Protein AF-0000000087533716 (afdb_homodimer)

Structure (mmCIF, N/CA/C/O backbone):
data_AF-0000000087533716-model_v1
#
loop_
_entity.id
_entity.type
_entity.pdbx_description
1 polymer 'AsnC family transcriptional regulator'
#
loop_
_atom_site.group_PDB
_atom_site.id
_atom_site.type_symbol
_atom_site.label_atom_id
_atom_site.label_alt_id
_atom_site.label_comp_id
_atom_site.label_asym_id
_atom_site.label_entity_id
_atom_site.label_seq_id
_atom_site.pdbx_PDB_ins_code
_atom_site.Cartn_x
_atom_site.Cartn_y
_atom_site.Cartn_z
_atom_site.occupancy
_atom_site.B_iso_or_equiv
_atom_site.auth_seq_id
_atom_site.auth_comp_id
_atom_site.auth_asym_id
_atom_site.auth_atom_id
_atom_site.pdbx_PDB_model_num
ATOM 1 N N . MET A 1 1 ? 21.25 -12.414 8.469 1 44.78 1 MET A N 1
ATOM 2 C CA . MET A 1 1 ? 20.438 -12.68 7.285 1 44.78 1 MET A CA 1
ATOM 3 C C . MET A 1 1 ? 21.172 -12.266 6.016 1 44.78 1 MET A C 1
ATOM 5 O O . MET A 1 1 ? 21.766 -11.18 5.957 1 44.78 1 MET A O 1
ATOM 9 N N . SER A 1 2 ? 21.469 -13.18 5.164 1 60.47 2 SER A N 1
ATOM 10 C CA . SER A 1 2 ? 22.375 -12.914 4.051 1 60.47 2 SER A CA 1
ATOM 11 C C . SER A 1 2 ? 21.859 -11.789 3.168 1 60.47 2 SER A C 1
ATOM 13 O O . SER A 1 2 ? 20.641 -11.594 3.051 1 60.47 2 SER A O 1
ATOM 15 N N . GLN A 1 3 ? 22.594 -10.766 2.904 1 81.94 3 GLN A N 1
ATOM 16 C CA . GLN A 1 3 ? 22.375 -9.609 2.039 1 81.94 3 GLN A CA 1
ATOM 17 C C . GLN A 1 3 ? 21.891 -10.047 0.657 1 81.94 3 GLN A C 1
ATOM 19 O O . GLN A 1 3 ? 22.453 -10.977 0.066 1 81.94 3 GLN A O 1
ATOM 24 N N . LEU A 1 4 ? 20.703 -9.711 0.238 1 91.94 4 LEU A N 1
ATOM 25 C CA . LEU A 1 4 ? 20.188 -10 -1.096 1 91.94 4 LEU A CA 1
ATOM 26 C C . LEU A 1 4 ? 21.188 -9.594 -2.166 1 91.94 4 LEU A C 1
ATOM 28 O O . LEU A 1 4 ? 21.828 -8.539 -2.061 1 91.94 4 LEU A O 1
ATOM 32 N N . ASP A 1 5 ? 21.438 -10.484 -3.018 1 92.31 5 ASP A N 1
ATOM 33 C CA . ASP A 1 5 ? 22.359 -10.125 -4.098 1 92.31 5 ASP A CA 1
ATOM 34 C C . ASP A 1 5 ? 21.594 -9.742 -5.363 1 92.31 5 ASP A C 1
ATOM 36 O O . ASP A 1 5 ? 20.375 -9.578 -5.328 1 92.31 5 ASP A O 1
ATOM 40 N N . SER A 1 6 ? 22.328 -9.531 -6.418 1 91.56 6 SER A N 1
ATOM 41 C CA . SER A 1 6 ? 21.75 -9.023 -7.656 1 91.56 6 SER A CA 1
ATOM 42 C C . SER A 1 6 ? 20.75 -10.016 -8.242 1 91.56 6 SER A C 1
A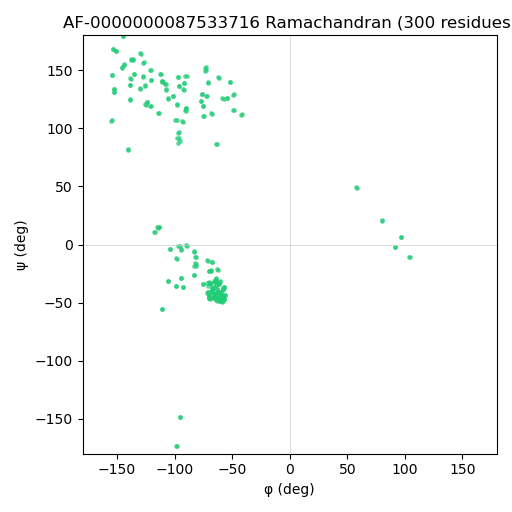TOM 44 O O . SER A 1 6 ? 19.75 -9.617 -8.844 1 91.56 6 SER A O 1
ATOM 46 N N . THR A 1 7 ? 21.062 -11.281 -8.055 1 93.25 7 THR A N 1
ATOM 47 C CA . THR A 1 7 ? 20.141 -12.297 -8.555 1 93.25 7 THR A CA 1
ATOM 48 C C . THR A 1 7 ? 18.812 -12.258 -7.801 1 93.25 7 THR A C 1
ATOM 50 O O . THR A 1 7 ? 17.75 -12.328 -8.406 1 93.25 7 THR A O 1
ATOM 53 N N . ASP A 1 8 ? 18.906 -12.164 -6.473 1 95.12 8 ASP A N 1
ATOM 54 C CA . ASP A 1 8 ? 17.703 -12.055 -5.652 1 95.12 8 ASP A CA 1
ATOM 55 C C . ASP A 1 8 ? 16.844 -10.867 -6.09 1 95.12 8 ASP A C 1
ATOM 57 O O . ASP A 1 8 ? 15.633 -11 -6.25 1 95.12 8 ASP A O 1
ATOM 61 N N . MET A 1 9 ? 17.531 -9.789 -6.328 1 93.25 9 MET A N 1
ATOM 62 C CA . MET A 1 9 ? 16.812 -8.578 -6.715 1 93.25 9 MET A CA 1
ATOM 63 C C . MET A 1 9 ? 16.172 -8.742 -8.086 1 93.25 9 MET A C 1
ATOM 65 O O . MET A 1 9 ? 15.055 -8.258 -8.312 1 93.25 9 MET A O 1
ATOM 69 N N . ALA A 1 10 ? 16.844 -9.352 -8.93 1 93.31 10 ALA A N 1
ATOM 70 C CA . ALA A 1 10 ? 16.281 -9.602 -10.258 1 93.31 10 ALA A CA 1
ATOM 71 C C . ALA A 1 10 ? 15.047 -10.484 -10.18 1 93.31 10 ALA A C 1
ATOM 73 O O . ALA A 1 10 ? 14.055 -10.227 -10.859 1 93.31 10 ALA A O 1
ATOM 74 N N . ILE A 1 11 ? 15.148 -11.492 -9.367 1 95.25 11 ILE A N 1
ATOM 75 C CA . ILE A 1 11 ? 14.008 -12.375 -9.164 1 95.25 11 ILE A CA 1
ATOM 76 C C . ILE A 1 11 ? 12.812 -11.562 -8.672 1 95.25 11 ILE A C 1
ATOM 78 O O . ILE A 1 11 ? 11.711 -11.68 -9.203 1 95.25 11 ILE A O 1
ATOM 82 N N . LEU A 1 12 ? 13.047 -10.719 -7.699 1 94.88 12 LEU A N 1
ATOM 83 C CA . LEU A 1 12 ? 11.992 -9.906 -7.117 1 94.88 12 LEU A CA 1
ATOM 84 C C . LEU A 1 12 ? 11.383 -8.969 -8.156 1 94.88 12 LEU A C 1
ATOM 86 O O . LEU A 1 12 ? 10.164 -8.781 -8.203 1 94.88 12 LEU A O 1
ATOM 90 N N . GLY A 1 13 ? 12.234 -8.414 -8.969 1 91.81 13 GLY A N 1
ATOM 91 C CA . GLY A 1 13 ? 11.75 -7.551 -10.031 1 91.81 13 GLY A CA 1
ATOM 92 C C . GLY A 1 13 ? 10.797 -8.25 -10.984 1 91.81 13 GLY A C 1
ATOM 93 O O . GLY A 1 13 ? 9.75 -7.703 -11.336 1 91.81 13 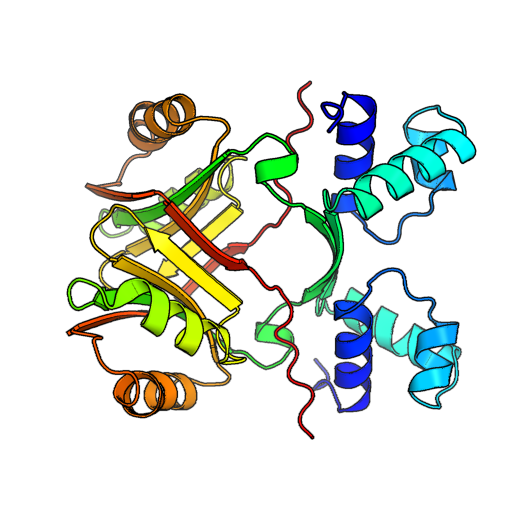GLY A O 1
ATOM 94 N N . TYR A 1 14 ? 11.07 -9.43 -11.312 1 91.38 14 TYR A N 1
ATOM 95 C CA . TYR A 1 14 ? 10.242 -10.203 -12.234 1 91.38 14 TYR A CA 1
ATOM 96 C C . TYR A 1 14 ? 8.93 -10.602 -11.578 1 91.38 14 TYR A C 1
ATOM 98 O O . TYR A 1 14 ? 7.867 -10.539 -12.211 1 91.38 14 TYR A O 1
ATOM 106 N N . LEU A 1 15 ? 9.031 -10.992 -10.359 1 92.75 15 LEU A N 1
ATOM 107 C CA . LEU A 1 15 ? 7.836 -11.438 -9.648 1 92.75 15 LEU A CA 1
ATOM 108 C C . LEU A 1 15 ? 6.91 -10.258 -9.359 1 92.75 15 LEU A C 1
ATOM 110 O O . LEU A 1 15 ? 5.688 -10.422 -9.328 1 92.75 15 LEU A O 1
ATOM 114 N N . GLN A 1 16 ? 7.5 -9.109 -9.141 1 91.06 16 GLN A N 1
ATOM 115 C CA . GLN A 1 16 ? 6.707 -7.914 -8.891 1 91.06 16 GLN A CA 1
ATOM 116 C C . GLN A 1 16 ? 5.84 -7.562 -10.094 1 91.06 16 GLN A C 1
ATOM 118 O O . GLN A 1 16 ? 4.734 -7.039 -9.945 1 91.06 16 GLN A O 1
ATOM 123 N N . GLU A 1 17 ? 6.34 -7.859 -11.234 1 87.88 17 GLU A N 1
ATOM 124 C CA . GLU A 1 17 ? 5.602 -7.613 -12.469 1 87.88 17 GLU A CA 1
ATOM 125 C C . GLU A 1 17 ? 4.43 -8.578 -12.617 1 87.88 17 GLU A C 1
ATOM 127 O O . GLU A 1 17 ? 3.354 -8.195 -13.07 1 87.88 17 GLU A O 1
ATOM 132 N N . ASN A 1 18 ? 4.711 -9.766 -12.266 1 89.62 18 ASN A N 1
ATOM 133 C CA . ASN A 1 18 ? 3.713 -10.828 -12.32 1 89.62 18 ASN A CA 1
ATOM 134 C C . ASN A 1 18 ? 4.031 -11.945 -11.32 1 89.62 18 ASN A C 1
ATOM 136 O O . ASN A 1 18 ? 4.895 -12.789 -11.586 1 89.62 18 ASN A O 1
ATOM 140 N N . GLY A 1 19 ? 3.236 -11.945 -10.297 1 91.44 19 GLY A N 1
ATOM 141 C CA . GLY A 1 19 ? 3.475 -12.891 -9.219 1 91.44 19 GLY A CA 1
ATOM 142 C C . GLY A 1 19 ? 3.145 -14.32 -9.594 1 91.44 19 GLY A C 1
ATOM 143 O O . GLY A 1 19 ? 3.543 -15.258 -8.898 1 91.44 19 GLY A O 1
ATOM 144 N N . LYS A 1 20 ? 2.463 -14.523 -10.664 1 90.44 20 LYS A N 1
ATOM 145 C CA . LYS A 1 20 ? 2.051 -15.867 -11.055 1 90.44 20 LYS A CA 1
ATOM 146 C C . LYS A 1 20 ? 3.051 -16.484 -12.031 1 90.44 20 LYS A C 1
ATOM 148 O O . LYS A 1 20 ? 2.924 -17.656 -12.398 1 90.44 20 LYS A O 1
ATOM 153 N N . ARG A 1 21 ? 4.016 -15.766 -12.43 1 91.88 21 ARG A N 1
ATOM 154 C CA . ARG A 1 21 ? 5.027 -16.328 -13.312 1 91.88 21 ARG A CA 1
ATOM 155 C C . ARG A 1 21 ? 5.586 -17.625 -12.758 1 91.88 21 ARG A C 1
ATOM 157 O O . ARG A 1 21 ? 5.848 -17.734 -11.555 1 91.88 21 ARG A O 1
ATOM 164 N N . SER A 1 22 ? 5.773 -18.547 -13.688 1 92.81 22 SER A N 1
ATOM 165 C CA . SER A 1 22 ? 6.359 -19.812 -13.258 1 92.81 22 SER A CA 1
ATOM 166 C C . SER A 1 22 ? 7.844 -19.656 -12.945 1 92.81 22 SER A C 1
ATOM 168 O O . SER A 1 22 ? 8.508 -18.781 -13.492 1 92.81 22 SER A O 1
ATOM 170 N N . TYR A 1 23 ? 8.25 -20.531 -12.055 1 94.75 23 TYR A N 1
ATOM 171 C CA . TYR A 1 23 ? 9.672 -20.5 -11.727 1 94.75 23 TYR A CA 1
ATOM 172 C C . TYR A 1 23 ? 10.523 -20.859 -12.945 1 94.75 23 TYR A C 1
ATOM 174 O O . TYR A 1 23 ? 11.633 -20.344 -13.102 1 94.75 23 TYR A O 1
ATOM 182 N N . SER A 1 24 ? 9.961 -21.656 -13.82 1 95.94 24 SER A N 1
ATOM 183 C CA . SER A 1 24 ? 10.656 -22 -15.055 1 95.94 24 SER A CA 1
ATOM 184 C C . SER A 1 24 ? 10.828 -20.781 -15.945 1 95.94 24 SER A C 1
ATOM 186 O O . SER A 1 24 ? 11.883 -20.594 -16.562 1 95.94 24 SER A O 1
ATOM 188 N N . GLU A 1 25 ? 9.859 -19.969 -16.078 1 95.38 25 GLU A N 1
ATOM 189 C CA . GLU A 1 25 ? 9.938 -18.734 -16.859 1 95.38 25 GLU A CA 1
ATOM 190 C C . GLU A 1 25 ? 10.984 -17.781 -16.281 1 95.38 25 GLU A C 1
ATOM 192 O O . GLU A 1 25 ? 11.773 -17.188 -17.016 1 95.38 25 GLU A O 1
ATOM 197 N N . VAL A 1 26 ? 10.969 -17.641 -14.969 1 95.19 26 VAL A N 1
ATOM 198 C CA . VAL A 1 26 ? 11.938 -16.766 -14.297 1 95.19 26 VAL A CA 1
ATOM 199 C C . VAL A 1 26 ? 13.352 -17.281 -14.547 1 95.19 26 VAL A C 1
ATOM 201 O O . VAL A 1 26 ? 14.25 -16.5 -14.867 1 95.19 26 VAL A O 1
ATOM 204 N N . ALA A 1 27 ? 13.531 -18.594 -14.422 1 95.94 27 ALA A N 1
ATOM 205 C CA . ALA A 1 27 ? 14.828 -19.219 -14.641 1 95.94 27 ALA A CA 1
ATOM 206 C C . ALA A 1 27 ? 15.344 -18.953 -16.047 1 95.94 27 ALA A C 1
ATOM 208 O O . ALA A 1 27 ? 16.516 -18.609 -16.234 1 95.94 27 ALA A O 1
ATOM 209 N N . ARG A 1 28 ? 14.484 -19.109 -17.031 1 95.75 28 ARG A N 1
ATOM 210 C CA . ARG A 1 28 ? 14.844 -18.891 -18.422 1 95.75 28 ARG A CA 1
ATOM 211 C C . ARG A 1 28 ? 15.305 -17.453 -18.641 1 95.75 28 ARG A C 1
ATOM 213 O O . ARG A 1 28 ? 16.328 -17.203 -19.281 1 95.75 28 ARG A O 1
ATOM 220 N N . HIS A 1 29 ? 14.609 -16.516 -18.047 1 92.62 29 HIS A N 1
ATOM 221 C CA . HIS A 1 29 ? 14.906 -15.102 -18.234 1 92.62 29 HIS A CA 1
ATOM 222 C C . HIS A 1 29 ? 16.219 -14.719 -17.547 1 92.62 29 HIS A C 1
ATOM 224 O O . HIS A 1 29 ? 16.953 -13.859 -18.047 1 92.62 29 HIS A O 1
ATOM 230 N N . LEU A 1 30 ? 16.5 -15.289 -16.438 1 93.94 30 LEU A N 1
ATOM 231 C CA . LEU A 1 30 ? 17.688 -14.914 -15.656 1 93.94 30 LEU A CA 1
ATOM 232 C C . LEU A 1 30 ? 18.859 -15.836 -15.969 1 93.94 30 LEU A C 1
ATOM 234 O O . LEU A 1 30 ? 19.938 -15.688 -15.398 1 93.94 30 LEU A O 1
ATOM 238 N N . GLU A 1 31 ? 18.594 -16.797 -16.844 1 94.06 31 GLU A N 1
ATOM 239 C CA . GLU A 1 31 ? 19.625 -17.734 -17.266 1 94.06 31 GLU A CA 1
ATOM 240 C C . GLU A 1 31 ? 20.203 -18.484 -16.062 1 94.06 31 GLU A C 1
ATOM 242 O O . GLU A 1 31 ? 21.422 -18.547 -15.898 1 94.06 31 GLU A O 1
ATOM 247 N N . CYS A 1 32 ? 19.391 -18.984 -15.258 1 94.88 32 CYS A N 1
ATOM 248 C CA . CYS A 1 32 ? 19.703 -19.844 -14.117 1 94.88 32 CYS A CA 1
ATOM 249 C C . CYS A 1 32 ? 18.859 -21.109 -14.141 1 94.88 32 CYS A C 1
ATOM 251 O O . CYS A 1 32 ? 17.922 -21.219 -14.945 1 94.88 32 CYS A O 1
ATOM 253 N N . SER A 1 33 ? 19.281 -22.047 -13.383 1 96.06 33 SER A N 1
ATOM 254 C CA . SER A 1 33 ? 18.484 -23.266 -13.297 1 96.06 33 SER A CA 1
ATOM 255 C C . SER A 1 33 ? 17.203 -23.031 -12.5 1 96.06 33 SER A C 1
ATOM 257 O O . SER A 1 33 ? 17.156 -22.172 -11.625 1 96.06 33 SER A O 1
ATOM 259 N N . GLU A 1 34 ? 16.172 -23.766 -12.828 1 96.69 34 GLU A N 1
ATOM 260 C CA . GLU A 1 34 ? 14.938 -23.688 -12.062 1 96.69 34 GLU A CA 1
ATOM 261 C C . GLU A 1 34 ? 15.172 -24.031 -10.594 1 96.69 34 GLU A C 1
ATOM 263 O O . GLU A 1 34 ? 14.531 -23.453 -9.711 1 96.69 34 GLU A O 1
ATOM 268 N N . GLY A 1 35 ? 16.031 -24.969 -10.344 1 96.94 35 GLY A N 1
ATOM 269 C CA . GLY A 1 35 ? 16.375 -25.312 -8.969 1 96.94 35 GLY A CA 1
ATOM 270 C C . GLY A 1 35 ? 16.953 -24.156 -8.188 1 96.94 35 GLY A C 1
ATOM 271 O O . GLY A 1 35 ? 16.594 -23.953 -7.02 1 96.94 35 GLY A O 1
ATOM 272 N N . THR A 1 36 ? 17.844 -23.438 -8.805 1 96.38 36 THR A N 1
ATOM 273 C CA . THR A 1 36 ? 18.422 -22.25 -8.188 1 96.38 36 THR A CA 1
ATOM 274 C C . THR A 1 36 ? 17.344 -21.219 -7.867 1 96.38 36 THR A C 1
ATOM 276 O O . THR A 1 36 ? 17.297 -20.688 -6.758 1 96.38 36 THR A O 1
ATOM 279 N N . ILE A 1 37 ? 16.484 -20.938 -8.859 1 97.12 37 ILE A N 1
ATOM 280 C CA . ILE A 1 37 ? 15.406 -19.984 -8.688 1 97.12 37 ILE A CA 1
ATOM 281 C C . ILE A 1 37 ? 14.508 -20.422 -7.531 1 97.12 37 ILE A C 1
ATOM 283 O O . ILE A 1 37 ? 14.18 -19.625 -6.652 1 97.12 37 ILE A O 1
ATOM 287 N N . ARG A 1 38 ? 14.148 -21.656 -7.512 1 96.75 38 ARG A N 1
ATOM 288 C CA . ARG A 1 38 ? 13.289 -22.188 -6.461 1 96.75 38 ARG A CA 1
ATOM 289 C C . ARG A 1 38 ? 13.938 -22.031 -5.09 1 96.75 38 ARG A C 1
ATOM 291 O O . ARG A 1 38 ? 13.289 -21.594 -4.133 1 96.75 38 ARG A O 1
ATOM 298 N N . ALA A 1 39 ? 15.141 -22.375 -5.008 1 97.25 39 ALA A N 1
ATOM 299 C CA . ALA A 1 39 ? 15.859 -22.281 -3.742 1 97.25 39 ALA A CA 1
ATOM 300 C C . ALA A 1 39 ? 15.914 -20.828 -3.252 1 97.25 39 ALA A C 1
ATOM 302 O O . ALA A 1 39 ? 15.688 -20.562 -2.07 1 97.25 39 ALA A O 1
ATOM 303 N N . ARG A 1 40 ? 16.234 -19.953 -4.156 1 97.12 40 ARG A N 1
ATOM 304 C CA . ARG A 1 40 ? 16.344 -18.547 -3.809 1 97.12 40 ARG A CA 1
ATOM 305 C C . ARG A 1 40 ? 14.984 -17.984 -3.393 1 97.12 40 ARG A C 1
ATOM 307 O O . ARG A 1 40 ? 14.891 -17.25 -2.402 1 97.12 40 ARG A O 1
ATOM 314 N N . ILE A 1 41 ? 13.977 -18.281 -4.125 1 96.75 41 ILE A N 1
ATOM 315 C CA . ILE A 1 41 ? 12.633 -17.812 -3.814 1 96.75 41 ILE A CA 1
ATOM 316 C C . ILE A 1 41 ? 12.203 -18.328 -2.441 1 96.75 41 ILE A C 1
ATOM 318 O O . ILE A 1 41 ? 11.727 -17.562 -1.603 1 96.75 41 ILE A O 1
ATOM 322 N N . ASN A 1 42 ? 12.383 -19.609 -2.217 1 96.88 42 ASN A N 1
ATOM 323 C CA . ASN A 1 42 ? 12.016 -20.188 -0.929 1 96.88 42 ASN A CA 1
ATOM 324 C C . ASN A 1 42 ? 12.781 -19.531 0.218 1 96.88 42 ASN A C 1
ATOM 326 O O . ASN A 1 42 ? 12.219 -19.266 1.282 1 96.88 42 ASN A O 1
ATOM 330 N N . LYS A 1 43 ? 14.016 -19.344 0.009 1 97.31 43 LYS A N 1
ATOM 331 C CA . LYS A 1 43 ? 14.836 -18.672 1.019 1 97.31 43 LYS A CA 1
ATOM 332 C C . LYS A 1 43 ? 14.273 -17.297 1.348 1 97.31 43 LYS A C 1
ATOM 334 O O . LYS A 1 43 ? 14.164 -16.922 2.52 1 97.31 43 LYS A O 1
ATOM 339 N N . MET A 1 44 ? 13.938 -16.531 0.307 1 97.06 44 MET A N 1
ATOM 340 C CA . MET A 1 44 ? 13.414 -15.188 0.5 1 97.06 44 MET A CA 1
ATOM 341 C C . MET A 1 44 ? 12.039 -15.227 1.169 1 97.06 44 MET A C 1
ATOM 343 O O . MET A 1 44 ? 11.742 -14.391 2.023 1 97.06 44 MET A O 1
ATOM 347 N N . LEU A 1 45 ? 11.258 -16.172 0.836 1 96.12 45 LEU A N 1
ATOM 348 C CA . LEU A 1 45 ? 9.953 -16.328 1.467 1 96.12 45 LEU A CA 1
ATOM 349 C C . LEU A 1 45 ? 10.102 -16.641 2.953 1 96.12 45 LEU A C 1
ATOM 351 O O . LEU A 1 45 ? 9.477 -15.984 3.793 1 96.12 45 LEU A O 1
ATOM 355 N N . ASN A 1 46 ? 10.945 -17.562 3.238 1 96.5 46 ASN A N 1
ATOM 356 C CA . ASN A 1 46 ? 11.148 -18 4.617 1 96.5 46 ASN A CA 1
ATOM 357 C C . ASN A 1 46 ? 11.742 -16.875 5.465 1 96.5 46 ASN A C 1
ATOM 359 O O . ASN A 1 46 ? 11.461 -16.781 6.664 1 96.5 46 ASN A O 1
ATOM 363 N N . ALA A 1 47 ? 12.523 -16.047 4.801 1 96.44 47 ALA A N 1
ATOM 364 C CA . ALA A 1 47 ? 13.164 -14.93 5.496 1 96.44 47 ALA A CA 1
ATOM 365 C C . ALA A 1 47 ? 12.211 -13.742 5.609 1 96.44 47 ALA A C 1
ATOM 367 O O . ALA A 1 47 ? 12.555 -12.719 6.207 1 96.44 47 ALA A O 1
ATOM 368 N N . GLY A 1 48 ? 11.016 -13.789 4.988 1 94.69 48 GLY A N 1
ATOM 369 C CA . GLY A 1 48 ? 10.031 -12.727 5.074 1 94.69 48 GLY A CA 1
ATOM 370 C C . GLY A 1 48 ? 10.328 -11.562 4.152 1 94.69 48 GLY A C 1
ATOM 371 O O . GLY A 1 48 ? 9.914 -10.43 4.418 1 94.69 48 GLY A O 1
ATOM 372 N N . VAL A 1 49 ? 11.133 -11.773 3.123 1 95.56 49 VAL A N 1
ATOM 373 C CA . VAL A 1 49 ? 11.484 -10.711 2.184 1 95.56 49 VAL A CA 1
ATOM 374 C C . VAL A 1 49 ? 10.242 -10.289 1.396 1 95.56 49 VAL A C 1
ATOM 376 O O . VAL A 1 49 ? 10.055 -9.102 1.116 1 95.56 49 VAL A O 1
ATOM 379 N N . PHE A 1 50 ? 9.484 -11.234 1.022 1 94.38 50 PHE A N 1
ATOM 380 C CA . PHE A 1 50 ? 8.242 -10.938 0.311 1 94.38 50 PHE A CA 1
ATOM 381 C C . PHE A 1 50 ? 7.215 -12.047 0.535 1 94.38 50 PHE A C 1
ATOM 383 O O . PHE A 1 50 ? 7.535 -13.094 1.101 1 94.38 50 PHE A O 1
ATOM 390 N N . GLU A 1 51 ? 6.02 -11.797 0.164 1 93.69 51 GLU A N 1
ATOM 391 C CA . GLU A 1 51 ? 4.922 -12.758 0.128 1 93.69 51 GLU A CA 1
ATOM 392 C C . GLU A 1 51 ? 4.125 -12.633 -1.168 1 93.69 51 GLU A C 1
ATOM 394 O O . GLU A 1 51 ? 4.02 -11.547 -1.74 1 93.69 51 GLU A O 1
ATOM 399 N N . PHE A 1 52 ? 3.625 -13.742 -1.629 1 94.06 52 PHE A N 1
ATOM 400 C CA . PHE A 1 52 ? 2.734 -13.711 -2.783 1 94.06 52 PHE A CA 1
ATOM 401 C C . PHE A 1 52 ? 1.342 -13.25 -2.379 1 94.06 52 PHE A C 1
ATOM 403 O O . PHE A 1 52 ? 0.715 -13.836 -1.496 1 94.06 52 PHE A O 1
ATOM 410 N N . ILE A 1 53 ? 0.857 -12.172 -3.041 1 91.88 53 ILE A N 1
ATOM 411 C CA . ILE A 1 53 ? -0.48 -11.664 -2.76 1 91.88 53 ILE A CA 1
ATOM 412 C C . ILE A 1 53 ? -1.112 -11.133 -4.047 1 91.88 53 ILE A C 1
ATOM 414 O O . ILE A 1 53 ? -0.548 -11.289 -5.133 1 91.88 53 ILE A O 1
ATOM 418 N N . ILE A 1 54 ? -2.332 -10.664 -3.896 1 92.56 54 ILE A N 1
ATOM 419 C CA . ILE A 1 54 ? -2.961 -9.914 -4.98 1 92.56 54 ILE A CA 1
ATOM 420 C C . ILE A 1 54 ? -3.1 -8.445 -4.578 1 92.56 54 ILE A 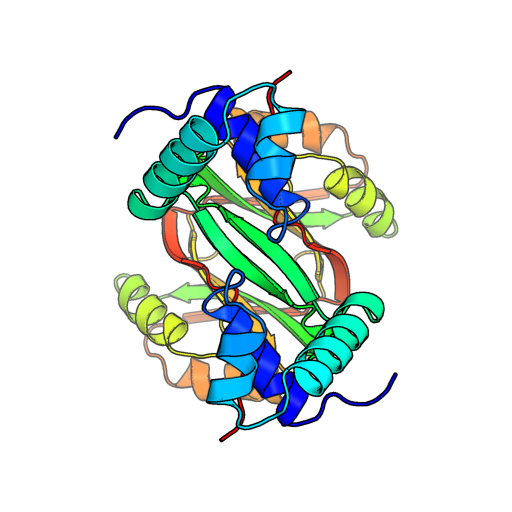C 1
ATOM 422 O O . ILE A 1 54 ? -3.277 -8.133 -3.398 1 92.56 54 ILE A O 1
ATOM 426 N N . HIS A 1 55 ? -2.891 -7.633 -5.418 1 91.38 55 HIS A N 1
ATOM 427 C CA . HIS A 1 55 ? -3.217 -6.219 -5.27 1 91.38 55 HIS A CA 1
ATOM 428 C C . HIS A 1 55 ? -4.598 -5.91 -5.84 1 91.38 55 HIS A C 1
ATOM 430 O O . HIS A 1 55 ? -4.777 -5.871 -7.059 1 91.38 55 HIS A O 1
ATOM 436 N N . THR A 1 56 ? -5.492 -5.707 -4.977 1 92.69 56 THR A N 1
ATOM 437 C CA . THR A 1 56 ? -6.867 -5.469 -5.391 1 92.69 56 THR A CA 1
ATOM 438 C C . THR A 1 56 ? -7.129 -3.975 -5.562 1 92.69 56 THR A C 1
ATOM 440 O O . THR A 1 56 ? -6.652 -3.162 -4.766 1 92.69 56 THR A O 1
ATOM 443 N N . ASN A 1 57 ? -7.852 -3.658 -6.59 1 92.19 57 ASN A N 1
ATOM 444 C CA . ASN A 1 57 ? -8.344 -2.295 -6.758 1 92.19 57 ASN A CA 1
ATOM 445 C C . ASN A 1 57 ? -9.508 -1.998 -5.812 1 92.19 57 ASN A C 1
ATOM 447 O O . ASN A 1 57 ? -10.602 -2.535 -5.984 1 92.19 57 ASN A O 1
ATOM 451 N N . PRO A 1 58 ? -9.266 -1.146 -4.848 1 92.06 58 PRO A N 1
ATOM 452 C CA . PRO A 1 58 ? -10.32 -0.93 -3.848 1 92.06 58 PRO A CA 1
ATOM 453 C C . PRO A 1 58 ? -11.633 -0.468 -4.461 1 92.06 58 PRO A C 1
ATOM 455 O O . PRO A 1 58 ? -12.711 -0.875 -4.012 1 92.06 58 PRO A O 1
ATOM 458 N N . ASN A 1 59 ? -11.609 0.34 -5.488 1 91.88 59 ASN A N 1
ATOM 459 C CA . ASN A 1 59 ? -12.828 0.844 -6.117 1 91.88 59 ASN A CA 1
ATOM 460 C C . ASN A 1 59 ? -13.625 -0.28 -6.766 1 91.88 59 ASN A C 1
ATOM 462 O O . ASN A 1 59 ? -14.859 -0.261 -6.742 1 91.88 59 ASN A O 1
ATOM 466 N N . LYS A 1 60 ? -12.914 -1.229 -7.211 1 92.69 60 LYS A N 1
ATOM 467 C CA . LYS A 1 60 ? -13.57 -2.32 -7.93 1 92.69 60 LYS A CA 1
ATOM 468 C C . LYS A 1 60 ? -14.156 -3.342 -6.957 1 92.69 60 LYS A C 1
ATOM 470 O O . LYS A 1 60 ? -14.938 -4.207 -7.355 1 92.69 60 LYS A O 1
ATOM 475 N N . VAL A 1 61 ? -13.789 -3.186 -5.691 1 92.31 61 VAL A N 1
ATOM 476 C CA . VAL A 1 61 ? -14.359 -4.121 -4.723 1 92.31 61 VAL A CA 1
ATOM 477 C C . VAL A 1 61 ? -15.289 -3.381 -3.768 1 92.31 61 VAL A C 1
ATOM 479 O O . VAL A 1 61 ? -15.555 -3.852 -2.66 1 92.31 61 VAL A O 1
ATOM 482 N N . GLY A 1 62 ? -15.672 -2.227 -4.086 1 92.31 62 GLY A N 1
ATOM 483 C CA . GLY A 1 62 ? -16.734 -1.524 -3.389 1 92.31 62 GLY A CA 1
ATOM 484 C C . GLY A 1 62 ? -16.234 -0.561 -2.334 1 92.31 62 GLY A C 1
ATOM 485 O O . GLY A 1 62 ? -17.016 -0.03 -1.541 1 92.31 62 GLY A O 1
ATOM 486 N N . LEU A 1 63 ? -14.961 -0.395 -2.27 1 94.56 63 LEU A N 1
ATOM 487 C CA . LEU A 1 63 ? -14.367 0.58 -1.359 1 94.56 63 LEU A CA 1
ATOM 488 C C . LEU A 1 63 ? -14.07 1.891 -2.082 1 94.56 63 LEU A C 1
ATOM 490 O O . LEU A 1 63 ? -12.953 2.107 -2.555 1 94.56 63 LEU A O 1
ATOM 494 N N . GLU A 1 64 ? -14.938 2.773 -1.982 1 95.75 64 GLU A N 1
ATOM 495 C CA . GLU A 1 64 ? -14.953 3.932 -2.871 1 95.75 64 GLU A CA 1
ATOM 496 C C . GLU A 1 64 ? -14.297 5.141 -2.209 1 95.75 64 GLU A C 1
ATOM 498 O O . GLU A 1 64 ? -14.016 6.141 -2.873 1 95.75 64 GLU A O 1
ATOM 503 N N . VAL A 1 65 ? -14.086 5.008 -0.904 1 97.31 65 VAL A N 1
ATOM 504 C CA . VAL A 1 65 ? -13.539 6.145 -0.17 1 97.31 65 VAL A CA 1
ATOM 505 C C . VAL A 1 65 ? -12.219 5.746 0.484 1 97.31 65 VAL A C 1
ATOM 507 O O . VAL A 1 65 ? -12.172 4.797 1.271 1 97.31 65 VAL A O 1
ATOM 510 N N . GLN A 1 66 ? -11.211 6.414 0.102 1 97 66 GLN A N 1
ATOM 511 C CA . GLN A 1 66 ? -9.914 6.25 0.755 1 97 66 GLN A CA 1
ATOM 512 C C . GLN A 1 66 ? -9.539 7.496 1.552 1 97 66 GLN A C 1
ATOM 514 O O . GLN A 1 66 ? -9.773 8.625 1.099 1 97 66 GLN A O 1
ATOM 519 N N . ALA A 1 67 ? -8.977 7.266 2.697 1 98 67 ALA A N 1
ATOM 520 C CA . ALA A 1 67 ? -8.578 8.398 3.537 1 98 67 ALA A CA 1
ATOM 521 C C . ALA A 1 67 ? -7.215 8.148 4.172 1 98 67 ALA A C 1
ATOM 523 O O . ALA A 1 67 ? -6.867 7.016 4.5 1 98 67 ALA A O 1
ATOM 524 N N . ILE A 1 68 ? -6.473 9.172 4.277 1 98.19 68 ILE A N 1
ATOM 525 C CA . ILE A 1 68 ? -5.305 9.25 5.148 1 98.19 68 ILE A CA 1
ATOM 526 C C . ILE A 1 68 ? -5.625 10.109 6.367 1 98.19 68 ILE A C 1
ATOM 528 O O . ILE A 1 68 ? -6.086 11.25 6.227 1 98.19 68 ILE A O 1
ATOM 532 N N . ILE A 1 69 ? -5.41 9.562 7.535 1 98.12 69 ILE A N 1
ATOM 533 C CA . ILE A 1 69 ? -5.777 10.266 8.758 1 98.12 69 ILE A CA 1
ATOM 534 C C . ILE A 1 69 ? -4.559 10.398 9.664 1 98.12 69 ILE A C 1
ATOM 536 O O . ILE A 1 69 ? -3.914 9.398 10 1 98.12 69 ILE A O 1
ATOM 540 N N . GLY A 1 70 ? -4.211 11.586 10.016 1 97.81 70 GLY A N 1
ATOM 541 C CA . GLY A 1 70 ? -3.178 11.867 10.992 1 97.81 70 GLY A CA 1
ATOM 542 C C . GLY A 1 70 ? -3.727 12.133 12.383 1 97.81 70 GLY A C 1
ATOM 543 O O . GLY A 1 70 ? -4.766 12.781 12.531 1 97.81 70 GLY A O 1
ATOM 544 N N . PHE A 1 71 ? -2.961 11.664 13.398 1 98.31 71 PHE A N 1
ATOM 545 C CA . PHE A 1 71 ? -3.449 11.797 14.766 1 98.31 71 PHE A CA 1
ATOM 546 C C . PHE A 1 71 ? -2.42 12.508 15.641 1 98.31 71 PHE A C 1
ATOM 548 O O . PHE A 1 71 ? -1.219 12.258 15.523 1 98.31 71 PHE A O 1
ATOM 555 N N . SER A 1 72 ? -2.936 13.383 16.438 1 97.94 72 SER A N 1
ATOM 556 C CA . SER A 1 72 ? -2.225 13.773 17.656 1 97.94 72 SER A CA 1
ATOM 557 C C . SER A 1 72 ? -2.727 12.992 18.859 1 97.94 72 SER A C 1
ATOM 559 O O . SER A 1 72 ? -3.934 12.82 19.031 1 97.94 72 SER A O 1
ATOM 561 N N . THR A 1 73 ? -1.844 12.547 19.641 1 98.25 73 THR A N 1
ATOM 562 C CA . THR A 1 73 ? -2.217 11.664 20.734 1 98.25 73 THR A CA 1
ATOM 563 C C . THR A 1 73 ? -1.675 12.188 22.062 1 98.25 73 THR A C 1
ATOM 565 O O . THR A 1 73 ? -0.731 12.984 22.078 1 98.25 73 THR A O 1
ATOM 568 N N . ARG A 1 74 ? -2.301 11.805 23.156 1 97.81 74 ARG A N 1
ATOM 569 C CA . ARG A 1 74 ? -1.766 12.086 24.484 1 97.81 74 ARG A CA 1
ATOM 570 C C . ARG A 1 74 ? -0.409 11.414 24.688 1 97.81 74 ARG A C 1
ATOM 572 O O . ARG A 1 74 ? -0.201 10.281 24.25 1 97.81 74 ARG A O 1
ATOM 579 N N . LEU A 1 75 ? 0.427 12.172 25.422 1 95.88 75 LEU A N 1
ATOM 580 C CA . LEU A 1 75 ? 1.756 11.633 25.688 1 95.88 75 LEU A CA 1
ATOM 581 C C . LEU A 1 75 ? 1.663 10.25 26.328 1 95.88 75 LEU A C 1
ATOM 583 O O . LEU A 1 75 ? 0.905 10.047 27.266 1 95.88 75 LEU A O 1
ATOM 587 N N . GLY A 1 76 ? 2.342 9.281 25.719 1 96.06 76 GLY A N 1
ATOM 588 C CA . GLY A 1 76 ? 2.395 7.938 26.266 1 96.06 76 GLY A CA 1
ATOM 589 C C . GLY A 1 76 ? 1.296 7.035 25.734 1 96.06 76 GLY A C 1
ATOM 590 O O . GLY A 1 76 ? 1.284 5.832 26 1 96.06 76 GLY A O 1
ATOM 591 N N . ALA A 1 77 ? 0.397 7.535 24.891 1 97.56 77 ALA A N 1
ATOM 592 C CA . ALA A 1 77 ? -0.774 6.762 24.484 1 97.56 77 ALA A CA 1
ATOM 593 C C . ALA A 1 77 ? -0.609 6.223 23.062 1 97.56 77 ALA A C 1
ATOM 595 O O . ALA A 1 77 ? -1.449 5.461 22.578 1 97.56 77 ALA A O 1
ATOM 596 N N . GLN A 1 78 ? 0.418 6.57 22.438 1 97.38 78 GLN A N 1
ATOM 597 C CA . GLN A 1 78 ? 0.597 6.324 21 1 97.38 78 GLN A CA 1
ATOM 598 C C . GLN A 1 78 ? 0.496 4.836 20.688 1 97.38 78 GLN A C 1
ATOM 600 O O . GLN A 1 78 ? -0.251 4.438 19.797 1 97.38 78 GLN A O 1
ATOM 605 N N . GLU A 1 79 ? 1.173 4.004 21.391 1 97.56 79 GLU A N 1
ATOM 606 C CA . GLU A 1 79 ? 1.235 2.574 21.109 1 97.56 79 GLU A CA 1
ATOM 607 C C . GLU A 1 79 ? -0.123 1.91 21.312 1 97.56 79 GLU A C 1
ATOM 609 O O . GLU A 1 79 ? -0.55 1.091 20.5 1 97.56 79 GLU A O 1
ATOM 614 N N . GLU A 1 80 ? -0.72 2.252 22.375 1 98 80 GLU A N 1
ATOM 615 C CA . GLU A 1 80 ? -2.037 1.688 22.656 1 98 80 GLU A CA 1
ATOM 616 C C . GLU A 1 80 ? -3.047 2.078 21.578 1 98 80 GLU A C 1
ATOM 618 O O . GLU A 1 80 ? -3.84 1.248 21.141 1 98 80 GLU A O 1
ATOM 623 N N . ILE A 1 81 ? -3.021 3.279 21.203 1 98.5 81 ILE A N 1
ATOM 624 C CA . ILE A 1 81 ? -3.916 3.766 20.156 1 98.5 81 ILE A CA 1
ATOM 625 C C . ILE A 1 81 ? -3.637 3.027 18.844 1 98.5 81 ILE A C 1
ATOM 627 O O . ILE A 1 81 ? -4.562 2.582 18.172 1 98.5 81 ILE A O 1
ATOM 631 N N . ALA A 1 82 ? -2.352 2.889 18.484 1 98.5 82 ALA A N 1
ATOM 632 C CA . ALA A 1 82 ? -1.963 2.182 17.266 1 98.5 82 ALA A CA 1
ATOM 633 C C . ALA A 1 82 ? -2.482 0.747 17.266 1 98.5 82 ALA A C 1
ATOM 635 O O . ALA A 1 82 ? -2.971 0.249 16.25 1 98.5 82 ALA A O 1
ATOM 636 N N . ARG A 1 83 ? -2.463 0.094 18.406 1 97.5 83 ARG A N 1
ATOM 637 C CA . ARG A 1 83 ? -2.928 -1.282 18.547 1 97.5 83 ARG A CA 1
ATOM 638 C C . ARG A 1 83 ? -4.438 -1.373 18.344 1 97.5 83 ARG A C 1
ATOM 640 O O . ARG A 1 83 ? -4.934 -2.338 17.766 1 97.5 83 ARG A O 1
ATOM 647 N N . CYS A 1 84 ? -5.094 -0.395 18.844 1 97.94 84 CYS A N 1
ATOM 648 C CA . CYS A 1 84 ? -6.535 -0.35 18.625 1 97.94 84 CYS A CA 1
ATOM 649 C C . CYS A 1 84 ? -6.867 -0.143 17.156 1 97.94 84 CYS A C 1
ATOM 651 O O . CYS A 1 84 ? -7.719 -0.842 16.609 1 97.94 84 CYS A O 1
ATOM 653 N N . LEU A 1 85 ? -6.172 0.791 16.547 1 98.06 85 LEU A N 1
ATOM 654 C CA . LEU A 1 85 ? -6.434 1.141 15.156 1 98.06 85 LEU A CA 1
ATOM 655 C C . LEU A 1 85 ? -6.156 -0.046 14.234 1 98.06 85 LEU A C 1
ATOM 657 O O . LEU A 1 85 ? -6.891 -0.27 13.266 1 98.06 85 LEU A O 1
ATOM 661 N N . GLN A 1 86 ? -5.105 -0.794 14.562 1 95.88 86 GLN A N 1
ATOM 662 C CA . GLN A 1 86 ? -4.691 -1.865 13.656 1 95.88 86 GLN A CA 1
ATOM 663 C C . GLN A 1 86 ? -5.734 -2.979 13.617 1 95.88 86 GLN A C 1
ATOM 665 O O . GLN A 1 86 ? -5.746 -3.789 12.688 1 95.88 86 GLN A O 1
ATOM 670 N N . LYS A 1 87 ? -6.672 -3.027 14.547 1 95.12 87 LYS A N 1
ATOM 671 C CA . LYS A 1 87 ? -7.684 -4.074 14.633 1 95.12 87 LYS A CA 1
ATOM 672 C C . LYS A 1 87 ? -8.852 -3.783 13.695 1 95.12 87 LYS A C 1
ATOM 674 O O . LYS A 1 87 ? -9.672 -4.664 13.43 1 95.12 87 LYS A O 1
ATOM 679 N N . HIS A 1 88 ? -8.969 -2.609 13.289 1 95.12 88 HIS A N 1
ATOM 680 C CA . HIS A 1 88 ? -10.062 -2.244 12.391 1 95.12 88 HIS A CA 1
ATOM 681 C C . HIS A 1 88 ? -9.797 -2.725 10.969 1 95.12 88 HIS A C 1
ATOM 683 O O . HIS A 1 88 ? -8.766 -2.396 10.383 1 95.12 88 HIS A O 1
ATOM 689 N N . PRO A 1 89 ? -10.719 -3.395 10.352 1 92.19 89 PRO A N 1
ATOM 690 C CA . PRO A 1 89 ? -10.5 -3.926 9 1 92.19 89 PRO A CA 1
ATOM 691 C C . PRO A 1 89 ? -10.391 -2.828 7.949 1 92.19 89 PRO A C 1
ATOM 693 O O . PRO A 1 89 ? -9.773 -3.035 6.898 1 92.19 89 PRO A O 1
ATOM 696 N N . GLU A 1 90 ? -10.945 -1.653 8.25 1 94.88 90 GLU A N 1
ATOM 697 C CA . GLU A 1 90 ? -10.891 -0.537 7.309 1 94.88 90 GLU A CA 1
ATOM 698 C C . GLU A 1 90 ? -9.469 0.011 7.18 1 94.88 90 GLU A C 1
ATOM 700 O O . GLU A 1 90 ? -9.133 0.649 6.18 1 94.88 90 GLU A O 1
ATOM 705 N N . VAL A 1 91 ? -8.719 -0.273 8.25 1 96.81 91 VAL A N 1
ATOM 706 C CA . VAL A 1 91 ? -7.387 0.32 8.328 1 96.81 91 VAL A CA 1
ATOM 707 C C . VAL A 1 91 ? -6.367 -0.609 7.668 1 96.81 91 VAL A C 1
ATOM 709 O O . VAL A 1 91 ? -6.156 -1.733 8.133 1 96.81 91 VAL A O 1
ATOM 712 N N . ARG A 1 92 ? -5.777 -0.119 6.637 1 93.56 92 ARG A N 1
ATOM 713 C CA . ARG A 1 92 ? -4.816 -0.94 5.906 1 93.56 92 ARG A CA 1
ATOM 714 C C . ARG A 1 92 ? -3.393 -0.668 6.387 1 93.56 92 ARG A C 1
ATOM 716 O O . ARG A 1 92 ? -2.516 -1.524 6.258 1 93.56 92 ARG A O 1
ATOM 723 N N . PHE A 1 93 ? -3.119 0.513 6.867 1 95.94 93 PHE A N 1
ATOM 724 C CA . PHE A 1 93 ? -1.793 0.943 7.293 1 95.94 93 PHE A CA 1
ATOM 725 C C . PHE A 1 93 ? -1.872 1.751 8.578 1 95.94 93 PHE A C 1
ATOM 727 O O . PHE A 1 93 ? -2.766 2.584 8.742 1 95.94 93 PHE A O 1
ATOM 734 N N . VAL A 1 94 ? -0.938 1.489 9.531 1 98 94 VAL A N 1
ATOM 735 C CA . VAL A 1 94 ? -0.745 2.26 10.75 1 98 94 VAL A CA 1
ATOM 736 C C . VAL A 1 94 ? 0.749 2.438 11.016 1 98 94 VAL A C 1
ATOM 738 O O . VAL A 1 94 ? 1.496 1.459 11.078 1 98 94 VAL A O 1
ATOM 741 N N . GLY A 1 95 ? 1.091 3.68 11.141 1 98 95 GLY A N 1
ATOM 742 C CA . GLY A 1 95 ? 2.473 3.945 11.508 1 98 95 GLY A CA 1
ATOM 743 C C . GLY A 1 95 ? 2.629 5.137 12.43 1 98 95 GLY A C 1
ATOM 744 O O . GLY A 1 95 ? 1.735 5.984 12.516 1 98 95 GLY A O 1
ATOM 745 N N . ALA A 1 96 ? 3.74 5.141 13.227 1 98.31 96 ALA A N 1
ATOM 746 C CA . ALA A 1 96 ? 4.176 6.32 13.969 1 98.31 96 ALA A CA 1
ATOM 747 C C . ALA A 1 96 ? 5.121 7.18 13.133 1 98.31 96 ALA A C 1
ATOM 749 O O . ALA A 1 96 ? 5.992 6.652 12.438 1 98.31 96 ALA A O 1
ATOM 750 N N . PHE A 1 97 ? 5.008 8.469 13.336 1 97.88 97 PHE A N 1
ATOM 751 C CA . PHE A 1 97 ? 5.781 9.344 12.469 1 97.88 97 PHE A CA 1
ATOM 752 C C . PHE A 1 97 ? 6.402 10.484 13.273 1 97.88 97 PHE A C 1
ATOM 754 O O . PHE A 1 97 ? 5.918 10.828 14.352 1 97.88 97 PHE A O 1
ATOM 761 N N . SER A 1 98 ? 7.469 11.148 12.773 1 93.94 98 SER A N 1
ATOM 762 C CA . SER A 1 98 ? 8.227 12.211 13.422 1 93.94 98 SER A CA 1
ATOM 763 C C . SER A 1 98 ? 7.641 13.586 13.086 1 93.94 98 SER A C 1
ATOM 765 O O . SER A 1 98 ? 8.047 14.594 13.672 1 93.94 98 SER A O 1
ATOM 767 N N . GLY A 1 99 ? 6.633 13.695 12.32 1 89.81 99 GLY A N 1
ATOM 768 C CA . GLY A 1 99 ? 6.137 14.977 11.844 1 89.81 99 GLY A CA 1
ATOM 769 C C . GLY A 1 99 ? 5.004 15.531 12.688 1 89.81 99 GLY A C 1
ATOM 770 O O . GLY A 1 99 ? 5.012 15.398 13.906 1 89.81 99 GLY A O 1
ATOM 771 N N . LYS A 1 100 ? 4.168 16.219 12.039 1 90.19 100 LYS A N 1
ATOM 772 C CA . LYS A 1 100 ? 3.064 16.906 12.695 1 90.19 100 LYS A CA 1
ATOM 773 C C . LYS A 1 100 ? 2.15 15.922 13.414 1 90.19 100 LYS A C 1
ATOM 775 O O . LYS A 1 100 ? 1.568 16.25 14.453 1 90.19 100 LYS A O 1
ATOM 780 N N . HIS A 1 101 ? 2.037 14.758 12.906 1 96.06 101 HIS A N 1
ATOM 781 C CA . HIS A 1 101 ? 1.137 13.758 13.461 1 96.06 101 HIS A CA 1
ATOM 782 C C . HIS A 1 101 ? 1.914 12.641 14.148 1 96.06 101 HIS A C 1
ATOM 784 O O . HIS A 1 101 ? 2.93 12.172 13.625 1 96.06 101 HIS A O 1
ATOM 790 N N . ASP A 1 102 ? 1.421 12.234 15.281 1 97.88 102 ASP A N 1
ATOM 791 C CA . ASP A 1 102 ? 2.031 11.133 16.031 1 97.88 102 ASP A CA 1
ATOM 792 C C . ASP A 1 102 ? 1.817 9.805 15.305 1 97.88 102 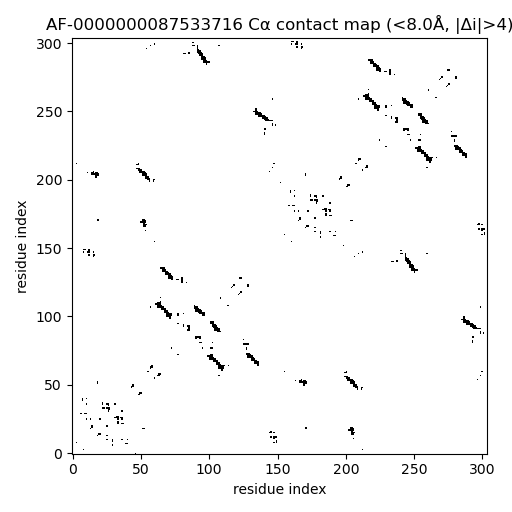ASP A C 1
ATOM 794 O O . ASP A 1 102 ? 2.717 8.961 15.266 1 97.88 102 ASP A O 1
ATOM 798 N N . LEU A 1 103 ? 0.608 9.633 14.844 1 98.62 103 LEU A N 1
ATOM 799 C CA . LEU A 1 103 ? 0.2 8.453 14.094 1 98.62 103 LEU A CA 1
ATOM 800 C C . LEU A 1 103 ? -0.454 8.844 12.773 1 98.62 103 LEU A C 1
ATOM 802 O O . LEU A 1 103 ? -1.148 9.859 12.703 1 98.62 103 LEU A O 1
ATOM 806 N N . ILE A 1 104 ? -0.223 8.031 11.75 1 98.5 104 ILE A N 1
ATOM 807 C CA . ILE A 1 104 ? -0.939 8.164 10.492 1 98.5 104 ILE A CA 1
ATOM 808 C C . ILE A 1 104 ? -1.495 6.801 10.07 1 98.5 104 ILE A C 1
ATOM 810 O O . ILE A 1 104 ? -0.812 5.781 10.18 1 98.5 104 ILE A O 1
ATOM 814 N N . ILE A 1 105 ? -2.762 6.793 9.648 1 98.44 105 ILE A N 1
ATOM 815 C CA . ILE A 1 105 ? -3.344 5.578 9.102 1 98.44 105 ILE A CA 1
ATOM 816 C C . ILE A 1 105 ? -3.818 5.832 7.672 1 98.44 105 ILE A C 1
ATOM 818 O O . ILE A 1 105 ? -4.078 6.98 7.293 1 98.44 105 ILE A O 1
ATOM 822 N N . GLN A 1 106 ? -3.795 4.855 6.879 1 97.25 106 GLN A N 1
ATOM 823 C CA . GLN A 1 106 ? -4.539 4.773 5.625 1 97.25 106 GLN A CA 1
ATOM 824 C C . GLN A 1 106 ? -5.707 3.801 5.742 1 97.25 106 GLN A C 1
ATOM 826 O O . GLN A 1 106 ? -5.547 2.688 6.246 1 97.25 106 GLN A O 1
ATOM 831 N N . ALA A 1 107 ? -6.863 4.203 5.273 1 97.38 107 ALA A N 1
ATOM 832 C CA . ALA A 1 107 ? -8.055 3.387 5.465 1 97.38 107 ALA A CA 1
ATOM 833 C C . ALA A 1 107 ? -9 3.502 4.27 1 97.38 107 ALA A C 1
ATOM 835 O O . ALA A 1 107 ? -8.977 4.504 3.551 1 97.38 107 ALA A O 1
ATOM 836 N N . TYR A 1 108 ? -9.742 2.475 4.059 1 96.81 108 TYR A N 1
ATOM 837 C CA . TYR A 1 108 ? -10.711 2.383 2.965 1 96.81 108 TYR A CA 1
ATOM 838 C C . TYR A 1 108 ? -12.117 2.17 3.498 1 96.81 108 TYR A C 1
ATOM 840 O O . TYR A 1 108 ? -12.32 1.407 4.445 1 96.81 108 TYR A O 1
ATOM 848 N N . PHE A 1 109 ? -13.047 2.816 2.848 1 97.12 109 PHE A N 1
ATOM 849 C CA . PHE A 1 109 ? -14.453 2.744 3.24 1 97.12 109 PHE A CA 1
ATOM 850 C C . PHE A 1 109 ? -15.344 2.574 2.018 1 97.12 109 PHE A C 1
ATOM 852 O O . PHE A 1 109 ? -14.953 2.922 0.902 1 97.12 109 PHE A O 1
ATOM 859 N N . LYS A 1 110 ? -16.578 2.062 2.242 1 95.81 110 LYS A N 1
ATOM 860 C CA . LYS A 1 110 ? -17.547 1.892 1.161 1 95.81 110 LYS A CA 1
ATOM 861 C C . LYS A 1 110 ? -18.156 3.23 0.748 1 95.81 110 LYS A C 1
ATOM 863 O O . LYS A 1 110 ? -18.5 3.426 -0.418 1 95.81 110 LYS A O 1
ATOM 868 N N . SER A 1 111 ? -18.312 4.109 1.758 1 97.38 111 SER A N 1
ATOM 869 C CA . SER A 1 111 ? -18.969 5.387 1.528 1 97.38 111 SER A CA 1
ATOM 870 C C . SER A 1 111 ? -18.453 6.461 2.479 1 97.38 111 SER A C 1
ATOM 872 O O . SER A 1 111 ? -17.75 6.152 3.441 1 97.38 111 SER A O 1
ATOM 874 N N . ASN A 1 112 ? -18.812 7.652 2.117 1 97.44 112 ASN A N 1
ATOM 875 C CA . ASN A 1 112 ? -18.5 8.742 3.033 1 97.44 112 ASN A CA 1
ATOM 876 C C . ASN A 1 112 ? -19.188 8.562 4.383 1 97.44 112 ASN A C 1
ATOM 878 O O . ASN A 1 112 ? -18.625 8.914 5.422 1 97.44 112 ASN A O 1
ATOM 882 N N . GLU A 1 113 ? -20.344 8.016 4.34 1 98.06 113 GL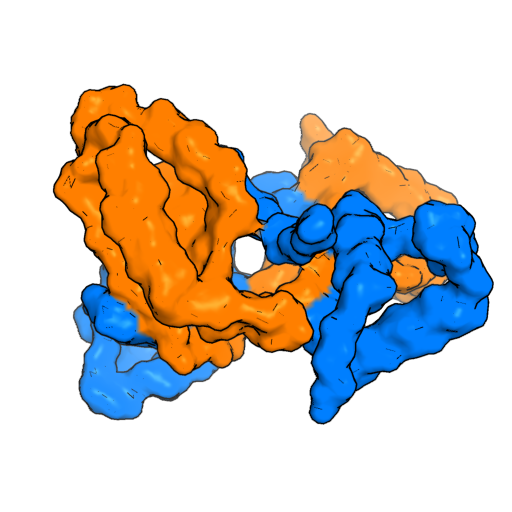U A N 1
ATOM 883 C CA . GLU A 1 113 ? -21.062 7.75 5.582 1 98.06 113 GLU A CA 1
ATOM 884 C C . GLU A 1 113 ? -20.281 6.785 6.473 1 98.06 113 GLU A C 1
ATOM 886 O O . GLU A 1 113 ? -20.188 6.988 7.684 1 98.06 113 GLU A O 1
ATOM 891 N N . ASP A 1 114 ? -19.719 5.758 5.895 1 97.94 114 ASP A N 1
ATOM 892 C CA . ASP A 1 114 ? -18.906 4.805 6.648 1 97.94 114 ASP A CA 1
ATOM 893 C C . ASP A 1 114 ? -17.688 5.488 7.262 1 97.94 114 ASP A C 1
ATOM 895 O O . ASP A 1 114 ? -17.297 5.188 8.398 1 97.94 114 ASP A O 1
ATOM 899 N N . LEU A 1 115 ? -17.047 6.367 6.5 1 98.12 115 LEU A N 1
ATOM 900 C CA . LEU A 1 115 ? -15.914 7.129 7.016 1 98.12 115 LEU A CA 1
ATOM 901 C C . LEU A 1 115 ? -16.328 8 8.195 1 98.12 115 LEU A C 1
ATOM 903 O O . LEU A 1 115 ? -15.672 8.008 9.234 1 98.12 115 LEU A O 1
ATOM 907 N N . VAL A 1 116 ? -17.422 8.664 8.008 1 97.94 116 VAL A N 1
ATOM 908 C CA . VAL A 1 116 ? -17.922 9.523 9.07 1 97.94 116 VAL A CA 1
ATOM 909 C C . VAL A 1 116 ? -18.203 8.695 10.32 1 97.94 116 VAL A C 1
ATOM 911 O O . VAL A 1 116 ? -17.828 9.094 11.43 1 97.94 116 VAL A O 1
ATOM 914 N N . ASN A 1 117 ? -18.828 7.551 10.164 1 97.88 117 ASN A N 1
ATOM 915 C CA . ASN A 1 117 ? -19.094 6.652 11.281 1 97.88 117 ASN A CA 1
ATOM 916 C C . ASN A 1 117 ? -17.797 6.191 11.945 1 97.88 117 ASN A C 1
ATOM 918 O O . ASN A 1 117 ? -17.719 6.129 13.172 1 97.88 117 ASN A O 1
ATOM 922 N N . PHE A 1 118 ? -16.875 5.883 11.148 1 98.25 118 PHE A N 1
ATOM 923 C CA . PHE A 1 118 ? -15.586 5.461 11.68 1 98.25 118 PHE A CA 1
ATOM 924 C C . PHE A 1 118 ? -14.969 6.559 12.539 1 98.25 118 PHE A C 1
ATOM 926 O O . PHE A 1 118 ? -14.516 6.301 13.656 1 98.25 118 PHE A O 1
ATOM 933 N N . VAL A 1 119 ? -14.984 7.781 12.062 1 97.62 119 VAL A N 1
ATOM 934 C CA . VAL A 1 119 ? -14.359 8.914 12.742 1 97.62 119 VAL A CA 1
ATOM 935 C C . VAL A 1 119 ? -15.148 9.266 14 1 97.62 119 VAL A C 1
ATOM 937 O O . VAL A 1 119 ? -14.578 9.422 15.078 1 97.62 119 VAL A O 1
ATOM 940 N N . ASN A 1 120 ? -16.422 9.32 13.852 1 96.94 120 ASN A N 1
ATOM 941 C CA . ASN A 1 120 ? -17.25 9.859 14.922 1 96.94 120 ASN A CA 1
ATOM 942 C C . ASN A 1 120 ? -17.547 8.805 15.984 1 96.94 120 ASN A C 1
ATOM 944 O O . ASN A 1 120 ? -17.75 9.133 17.156 1 96.94 120 ASN A O 1
ATOM 948 N N . LYS A 1 121 ? -17.531 7.543 15.594 1 96.44 121 LYS A N 1
ATOM 949 C CA . LYS A 1 121 ? -17.922 6.496 16.531 1 96.44 121 LYS A CA 1
ATOM 950 C C . LYS A 1 121 ? -16.719 5.641 16.938 1 96.44 121 LYS A C 1
ATOM 952 O O . LYS A 1 121 ? -16.375 5.562 18.109 1 96.44 121 LYS A O 1
ATOM 957 N N . GLU A 1 122 ? -16.047 5.082 15.969 1 96.44 122 GLU A N 1
ATOM 958 C CA . GLU A 1 122 ? -14.969 4.152 16.281 1 96.44 122 GLU A CA 1
ATOM 959 C C . GLU A 1 122 ? -13.781 4.879 16.906 1 96.44 122 GLU A C 1
ATOM 961 O O . GLU A 1 122 ? -13.266 4.465 17.953 1 96.44 122 GLU A O 1
ATOM 966 N N . LEU A 1 123 ? -13.391 5.984 16.297 1 97.12 123 LEU A N 1
ATOM 967 C CA . LEU A 1 123 ? -12.242 6.719 16.828 1 97.12 123 LEU A CA 1
ATOM 968 C C . LEU A 1 123 ? -12.578 7.348 18.188 1 97.12 123 LEU A C 1
ATOM 970 O O . LEU A 1 123 ? -11.719 7.453 19.062 1 97.12 123 LEU A O 1
ATOM 974 N N . ALA A 1 124 ? -13.805 7.734 18.328 1 94.69 124 ALA A N 1
ATOM 975 C CA . ALA A 1 124 ? -14.242 8.383 19.562 1 94.69 124 ALA A CA 1
ATOM 976 C C . ALA A 1 124 ? -14.109 7.445 20.75 1 94.69 124 ALA A C 1
ATOM 978 O O . ALA A 1 124 ? -14.016 7.895 21.891 1 94.69 124 ALA A O 1
ATOM 979 N N . LYS A 1 125 ? -14.07 6.172 20.469 1 95.38 125 LYS A N 1
ATOM 980 C CA . LYS A 1 125 ? -13.984 5.164 21.531 1 95.38 125 LYS A CA 1
ATOM 981 C C . LYS A 1 125 ? -12.547 4.984 22 1 95.38 125 LYS A C 1
ATOM 983 O O . LYS A 1 125 ? -12.305 4.359 23.031 1 95.38 125 LYS A O 1
ATOM 988 N N . ILE A 1 126 ? -11.648 5.434 21.266 1 97.44 126 ILE A N 1
ATOM 989 C CA . ILE A 1 126 ? -10.242 5.223 21.594 1 97.44 126 ILE A CA 1
ATOM 990 C C . ILE A 1 126 ? -9.727 6.379 22.438 1 97.44 126 ILE A C 1
ATOM 992 O O . ILE A 1 126 ? -9.609 7.508 21.953 1 97.44 126 ILE A O 1
ATOM 996 N N . ASP A 1 127 ? -9.359 6.082 23.656 1 96.62 127 ASP A N 1
ATOM 997 C CA . ASP A 1 127 ? -8.852 7.098 24.578 1 96.62 127 ASP A CA 1
ATOM 998 C C . ASP A 1 127 ? -7.469 7.578 24.156 1 96.62 127 ASP A C 1
ATOM 1000 O O . ASP A 1 127 ? -6.629 6.781 23.734 1 96.62 127 ASP A O 1
ATOM 1004 N N . GLY A 1 128 ? -7.277 8.93 24.297 1 98.06 128 GLY A N 1
ATOM 1005 C CA . GLY A 1 128 ? -5.934 9.453 24.094 1 98.06 128 GLY A CA 1
ATOM 1006 C C . GLY A 1 128 ? -5.754 10.141 22.75 1 98.06 128 GLY A C 1
ATOM 1007 O O . GLY A 1 128 ? -4.734 10.789 22.516 1 98.06 128 GLY A O 1
ATOM 1008 N N . ILE A 1 129 ? -6.75 9.969 21.875 1 98.31 129 ILE A N 1
ATOM 1009 C CA . ILE A 1 129 ? -6.715 10.727 20.625 1 98.31 129 ILE A CA 1
ATOM 1010 C C . ILE A 1 129 ? -7.098 12.18 20.891 1 98.31 129 ILE A C 1
ATOM 1012 O O . ILE A 1 129 ? -8.195 12.453 21.391 1 98.31 129 ILE A O 1
ATOM 1016 N N . LEU A 1 130 ? -6.215 13.039 20.609 1 97.56 130 LEU A N 1
ATOM 1017 C CA . LEU A 1 130 ? -6.461 14.453 20.859 1 97.56 130 LEU A CA 1
ATOM 1018 C C . LEU A 1 130 ? -7.047 15.133 19.609 1 97.56 130 LEU A C 1
ATOM 1020 O O . LEU A 1 130 ? -7.879 16.031 19.734 1 97.56 130 LEU A O 1
ATOM 1024 N N . ASN A 1 131 ? -6.605 14.727 18.531 1 96.31 131 ASN A N 1
ATOM 1025 C CA . ASN A 1 131 ? -7.047 15.289 17.25 1 96.31 131 ASN A CA 1
ATOM 1026 C C . ASN A 1 131 ? -6.883 14.297 16.109 1 96.31 131 ASN A C 1
ATOM 1028 O O . ASN A 1 131 ? -5.957 13.477 16.125 1 96.31 131 ASN A O 1
ATOM 1032 N N . ALA A 1 132 ? -7.793 14.359 15.18 1 96.69 132 ALA A N 1
ATOM 1033 C CA . ALA A 1 132 ? -7.73 13.586 13.938 1 96.69 132 ALA A CA 1
ATOM 1034 C C . ALA A 1 132 ? -7.836 14.5 12.719 1 96.69 132 ALA A C 1
ATOM 1036 O O . ALA A 1 132 ? -8.82 15.227 12.562 1 96.69 132 ALA A O 1
ATOM 1037 N N . ASP A 1 133 ? -6.859 14.469 11.938 1 96.44 133 ASP A N 1
ATOM 1038 C CA . ASP A 1 133 ? -6.848 15.188 10.664 1 96.44 133 ASP A CA 1
ATOM 1039 C C . ASP A 1 133 ? -7.203 14.258 9.508 1 96.44 133 ASP A C 1
ATOM 1041 O O . ASP A 1 133 ? -6.379 13.453 9.07 1 96.44 133 ASP A O 1
ATOM 1045 N N . VAL A 1 134 ? -8.438 14.438 8.977 1 97.06 134 VAL A N 1
ATOM 1046 C CA . VAL A 1 134 ? -8.969 13.508 7.988 1 97.06 134 VAL A CA 1
ATOM 1047 C C . VAL A 1 134 ? -8.758 14.062 6.586 1 97.06 134 VAL A C 1
ATOM 1049 O O . VAL A 1 134 ? -9.234 15.156 6.262 1 97.06 134 VAL A O 1
ATOM 1052 N N . ASN A 1 135 ? -8.047 13.367 5.758 1 97.69 135 ASN A N 1
ATOM 1053 C CA . ASN A 1 135 ? -7.82 13.695 4.355 1 97.69 135 ASN A CA 1
ATOM 1054 C C . ASN A 1 135 ? -8.461 12.664 3.428 1 97.69 135 ASN A C 1
ATOM 1056 O O . ASN A 1 135 ? -8.016 11.516 3.367 1 97.69 135 ASN A O 1
ATOM 1060 N N . VAL A 1 136 ? -9.445 13.078 2.715 1 98.12 136 VAL A N 1
ATOM 1061 C CA . VAL A 1 136 ? -10.141 12.172 1.801 1 98.12 136 VAL A CA 1
ATOM 1062 C C . VAL A 1 136 ? -9.5 12.258 0.414 1 98.12 136 VAL A C 1
ATOM 1064 O O . VAL A 1 136 ? -9.258 13.352 -0.096 1 98.12 136 VAL A O 1
ATOM 1067 N N . GLU A 1 137 ? -9.266 11.117 -0.122 1 98.06 137 GLU A N 1
ATOM 1068 C CA . GLU A 1 137 ? -8.656 11.078 -1.446 1 98.06 137 GLU A CA 1
ATOM 1069 C C . GLU A 1 137 ? -9.641 11.508 -2.527 1 98.06 137 GLU A C 1
ATOM 1071 O O . GLU A 1 137 ? -10.742 10.969 -2.615 1 98.06 137 GLU A O 1
ATOM 1076 N N . LEU A 1 138 ? -9.219 12.461 -3.326 1 97.25 138 LEU A N 1
ATOM 1077 C CA . LEU A 1 138 ? -10.047 12.969 -4.41 1 97.25 138 LEU A CA 1
ATOM 1078 C C . LEU A 1 138 ? -9.656 12.328 -5.742 1 97.25 138 LEU A C 1
ATOM 1080 O O . LEU A 1 138 ? -10.508 12.141 -6.617 1 97.25 138 LEU A O 1
ATOM 1084 N N . LYS A 1 139 ? -8.453 12.102 -5.895 1 96.56 139 LYS A N 1
ATOM 1085 C CA . LYS A 1 139 ? -7.902 11.523 -7.121 1 96.56 139 LYS A CA 1
ATOM 1086 C C . LYS A 1 139 ? -6.617 10.75 -6.836 1 96.56 139 LYS A C 1
ATOM 1088 O O . LYS A 1 139 ? -5.766 11.211 -6.07 1 96.56 139 LYS A O 1
ATOM 1093 N N . GLN A 1 140 ? -6.543 9.617 -7.375 1 95.94 140 GLN A N 1
ATOM 1094 C CA . GLN A 1 140 ? -5.34 8.797 -7.266 1 95.94 140 GLN A CA 1
ATOM 1095 C C . GLN A 1 140 ? -4.504 8.875 -8.539 1 95.94 140 GLN A C 1
ATOM 1097 O O . GLN A 1 140 ? -5.008 8.633 -9.633 1 95.94 140 GLN A O 1
ATOM 1102 N N . TYR A 1 141 ? -3.221 9.18 -8.414 1 96.56 141 TYR A N 1
ATOM 1103 C CA . TYR A 1 141 ? -2.342 9.289 -9.578 1 96.56 141 TYR A CA 1
ATOM 1104 C C . TYR A 1 141 ? -1.418 8.078 -9.672 1 96.56 141 TYR A C 1
ATOM 1106 O O . TYR A 1 141 ? -0.963 7.727 -10.766 1 96.56 141 TYR A O 1
ATOM 1114 N N . LYS A 1 142 ? -1.062 7.531 -8.586 1 94.25 142 LYS A N 1
ATOM 1115 C CA . LYS A 1 142 ? -0.177 6.371 -8.523 1 94.25 142 LYS A CA 1
ATOM 1116 C C . LYS A 1 142 ? -0.44 5.535 -7.273 1 94.25 142 LYS A C 1
ATOM 1118 O O . LYS A 1 142 ? -0.636 6.086 -6.188 1 94.25 142 LYS A O 1
ATOM 1123 N N . ASP A 1 143 ? -0.577 4.324 -7.398 1 91.19 143 ASP A N 1
ATOM 1124 C CA . ASP A 1 143 ? -0.606 3.338 -6.324 1 91.19 143 ASP A CA 1
ATOM 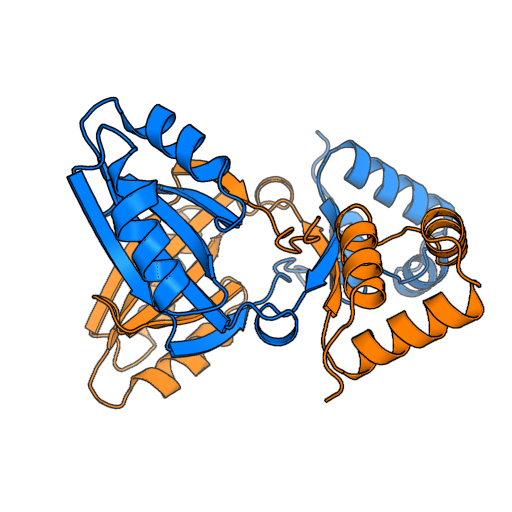1125 C C . ASP A 1 143 ? 0.14 2.066 -6.723 1 91.19 143 ASP A C 1
ATOM 1127 O O . ASP A 1 143 ? -0.473 1.096 -7.168 1 91.19 143 ASP A O 1
ATOM 1131 N N . SER A 1 144 ? 1.454 2.174 -6.547 1 86.62 144 SER A N 1
ATOM 1132 C CA . SER A 1 144 ? 2.311 1.087 -7.008 1 86.62 144 SER A CA 1
ATOM 1133 C C . SER A 1 144 ? 2.965 0.365 -5.832 1 86.62 144 SER A C 1
ATOM 1135 O O . SER A 1 144 ? 3.229 0.971 -4.793 1 86.62 144 SER A O 1
ATOM 1137 N N . PHE A 1 145 ? 3.129 -0.838 -6.02 1 77.62 145 PHE A N 1
ATOM 1138 C CA . PHE A 1 145 ? 3.822 -1.627 -5.008 1 77.62 145 PHE A CA 1
ATOM 1139 C C . PHE A 1 145 ? 5.141 -2.166 -5.551 1 77.62 145 PHE A C 1
ATOM 1141 O O . PHE A 1 145 ? 5.703 -3.113 -4.996 1 77.62 145 PHE A O 1
ATOM 1148 N N . SER A 1 146 ? 5.492 -1.561 -6.68 1 76 146 SER A N 1
ATOM 1149 C CA . SER A 1 146 ? 6.742 -1.954 -7.316 1 76 146 SER A CA 1
ATOM 1150 C C . SER A 1 146 ? 7.883 -1.024 -6.914 1 76 146 SER A C 1
ATOM 1152 O O . SER A 1 146 ? 8.055 0.048 -7.5 1 76 146 SER A O 1
ATOM 1154 N N . TYR A 1 147 ? 8.531 -1.354 -5.871 1 77.12 147 TYR A N 1
ATOM 1155 C CA . TYR A 1 147 ? 9.602 -0.422 -5.535 1 77.12 147 TYR A CA 1
ATOM 1156 C C . TYR A 1 147 ? 10.961 -1.111 -5.582 1 77.12 147 TYR A C 1
ATOM 1158 O O . TYR A 1 147 ? 11.961 -0.559 -5.117 1 77.12 147 TYR A O 1
ATOM 1166 N N . ILE A 1 148 ? 10.852 -2.307 -6.133 1 77.12 148 ILE A N 1
ATOM 1167 C CA . ILE A 1 148 ? 12.133 -2.957 -6.371 1 77.12 148 ILE A CA 1
ATOM 1168 C C . ILE A 1 148 ? 12.906 -2.199 -7.445 1 77.12 148 ILE A C 1
ATOM 1170 O O . ILE A 1 148 ? 12.406 -2.012 -8.562 1 77.12 148 ILE A O 1
ATOM 1174 N N . ARG A 1 149 ? 13.984 -1.604 -7.008 1 69.44 149 ARG A N 1
ATOM 1175 C CA . ARG A 1 149 ? 14.812 -0.852 -7.941 1 69.44 149 ARG A CA 1
ATOM 1176 C C . ARG A 1 149 ? 15.977 -1.701 -8.445 1 69.44 149 ARG A C 1
ATOM 1178 O O . ARG A 1 149 ? 16.766 -2.215 -7.645 1 69.44 149 ARG A O 1
ATOM 1185 N N . THR A 1 150 ? 15.703 -2.371 -9.57 1 57.78 150 THR A N 1
ATOM 1186 C CA . THR A 1 150 ? 16.797 -3.176 -10.109 1 57.78 150 THR A CA 1
ATOM 1187 C C . THR A 1 150 ? 17.969 -2.291 -10.516 1 57.78 150 THR A C 1
ATOM 1189 O O . THR A 1 150 ? 17.797 -1.325 -11.266 1 57.78 150 THR A O 1
ATOM 1192 N N . GLU A 1 151 ? 18.828 -2 -9.602 1 51.44 151 GLU A N 1
ATOM 1193 C CA . GLU A 1 151 ? 20.016 -1.25 -9.984 1 51.44 151 GLU A CA 1
ATOM 1194 C C . GLU A 1 151 ? 20.594 -1.773 -11.297 1 51.44 151 GLU A C 1
ATOM 1196 O O . GLU A 1 151 ? 20.672 -2.984 -11.508 1 51.44 151 GLU A O 1
ATOM 1201 N N . GLU A 1 152 ? 20.516 -0.928 -12.43 1 42.59 152 GLU A N 1
ATOM 1202 C CA . GLU A 1 152 ? 21.453 -1.236 -13.508 1 42.59 152 GLU A CA 1
ATOM 1203 C C . GLU A 1 152 ? 22.891 -1.31 -12.992 1 42.59 152 GLU A C 1
ATOM 1205 O O . GLU A 1 152 ? 23.266 -0.559 -12.094 1 42.59 152 GLU A O 1
ATOM 1210 N N . MET B 1 1 ? -19.984 -2.996 -15.859 1 44.56 1 MET B N 1
ATOM 1211 C CA . MET B 1 1 ? -19.094 -4.004 -15.297 1 44.56 1 MET B CA 1
ATOM 1212 C C . MET B 1 1 ? -19.812 -4.816 -14.219 1 44.56 1 MET B C 1
ATOM 1214 O O . MET B 1 1 ? -20.5 -4.254 -13.367 1 44.56 1 MET B O 1
ATOM 1218 N N . SER B 1 2 ? -20 -6.07 -14.438 1 60.19 2 SER B N 1
ATOM 1219 C CA . SER B 1 2 ? -20.875 -6.871 -13.586 1 60.19 2 SER B CA 1
ATOM 1220 C C . SER B 1 2 ? -20.422 -6.812 -12.125 1 60.19 2 SER B C 1
ATOM 1222 O O . SER B 1 2 ? -19.234 -6.68 -11.844 1 60.19 2 SER B O 1
ATOM 1224 N N . GLN B 1 3 ? -21.25 -6.453 -11.188 1 81.62 3 GLN B N 1
ATOM 1225 C CA . GLN B 1 3 ? -21.094 -6.387 -9.742 1 81.62 3 GLN B CA 1
ATOM 1226 C C . GLN B 1 3 ? -20.516 -7.691 -9.188 1 81.62 3 GLN B C 1
ATOM 1228 O O . GLN B 1 3 ? -20.953 -8.781 -9.57 1 81.62 3 GLN B O 1
ATOM 1233 N N . LEU B 1 4 ? -19.344 -7.688 -8.609 1 92 4 LEU B N 1
ATOM 1234 C CA . LEU B 1 4 ? -18.75 -8.859 -7.969 1 92 4 LEU B CA 1
ATOM 1235 C C . LEU B 1 4 ? -19.734 -9.523 -7.02 1 92 4 LEU B C 1
ATOM 1237 O O . LEU B 1 4 ? -20.453 -8.836 -6.289 1 92 4 LEU B O 1
ATOM 1241 N N . ASP B 1 5 ? -19.875 -10.75 -7.188 1 92.25 5 ASP B N 1
ATOM 1242 C CA . ASP B 1 5 ? -20.781 -11.445 -6.266 1 92.25 5 ASP B CA 1
ATOM 1243 C C . ASP B 1 5 ? -20 -12.117 -5.137 1 92.25 5 ASP B C 1
ATOM 1245 O O . ASP B 1 5 ? -18.797 -11.867 -4.977 1 92.25 5 ASP B O 1
ATOM 1249 N N . SER B 1 6 ? -20.703 -12.867 -4.34 1 91.56 6 SER B N 1
ATOM 1250 C CA . SER B 1 6 ? -20.109 -13.453 -3.141 1 91.56 6 SER B CA 1
ATOM 1251 C C . SER B 1 6 ? -19 -14.438 -3.494 1 91.56 6 SER B C 1
ATOM 1253 O O . SER B 1 6 ? -18.016 -14.555 -2.764 1 91.56 6 SER B O 1
ATOM 1255 N N . THR B 1 7 ? -19.203 -15.125 -4.594 1 93.31 7 THR B N 1
ATOM 1256 C CA . THR B 1 7 ? -18.188 -16.062 -5.023 1 93.31 7 THR B CA 1
ATOM 1257 C C . THR B 1 7 ? -16.906 -15.344 -5.418 1 93.31 7 THR B C 1
ATOM 1259 O O . THR B 1 7 ? -15.805 -15.758 -5.043 1 93.31 7 THR B O 1
ATOM 1262 N N . ASP B 1 8 ? -17.062 -14.258 -6.195 1 95.12 8 ASP B N 1
ATOM 1263 C CA . ASP B 1 8 ? -15.906 -13.445 -6.582 1 95.12 8 ASP B CA 1
ATOM 1264 C C . ASP B 1 8 ? -15.141 -12.961 -5.355 1 95.12 8 ASP B C 1
ATOM 1266 O O . ASP B 1 8 ? -13.906 -13.062 -5.305 1 95.12 8 ASP B O 1
ATOM 1270 N N . MET B 1 9 ? -15.891 -12.531 -4.398 1 93.25 9 MET B N 1
ATOM 1271 C CA . MET B 1 9 ? -15.273 -12 -3.188 1 93.25 9 MET B CA 1
ATOM 1272 C C . MET B 1 9 ? -14.555 -13.109 -2.418 1 93.25 9 MET B C 1
ATOM 1274 O O . MET B 1 9 ? -13.477 -12.875 -1.858 1 93.25 9 MET B O 1
ATOM 1278 N N . ALA B 1 10 ? -15.141 -14.195 -2.385 1 93.31 10 ALA B N 1
ATOM 1279 C CA . ALA B 1 10 ? -14.516 -15.336 -1.711 1 93.31 10 ALA B CA 1
ATOM 1280 C C . ALA B 1 10 ? -13.203 -15.719 -2.391 1 93.31 10 ALA B C 1
ATOM 1282 O O . ALA B 1 10 ? -12.211 -16 -1.721 1 93.31 10 ALA B O 1
ATOM 1283 N N . ILE B 1 11 ? -13.25 -15.742 -3.682 1 95.31 11 ILE B N 1
ATOM 1284 C CA . ILE B 1 11 ? -12.047 -16.047 -4.445 1 95.31 11 ILE B CA 1
ATOM 1285 C C . ILE B 1 11 ? -10.945 -15.047 -4.082 1 95.31 11 ILE B C 1
ATOM 1287 O O . ILE B 1 11 ? -9.82 -15.438 -3.789 1 95.31 11 ILE B O 1
ATOM 1291 N N . LEU B 1 12 ? -11.297 -13.773 -4.062 1 94.94 12 LEU B N 1
ATOM 1292 C CA . LEU B 1 12 ? -10.344 -12.719 -3.758 1 94.94 12 LEU B CA 1
ATOM 1293 C C . LEU B 1 12 ? -9.781 -12.891 -2.35 1 94.94 12 LEU B C 1
ATOM 1295 O O . LEU B 1 12 ? -8.578 -12.688 -2.129 1 94.94 12 LEU B O 1
ATOM 1299 N N . GLY B 1 13 ? -10.633 -13.25 -1.452 1 92 13 GLY B N 1
ATOM 1300 C CA . GLY B 1 13 ? -10.188 -13.484 -0.09 1 92 13 GLY B CA 1
ATOM 1301 C C . GLY B 1 13 ? -9.133 -14.57 0.008 1 92 13 GLY B C 1
ATOM 1302 O O . GLY B 1 13 ? -8.125 -14.406 0.694 1 92 13 GLY B O 1
ATOM 1303 N N . TYR B 1 14 ? -9.289 -15.602 -0.694 1 91.56 14 TYR B N 1
ATOM 1304 C CA . TYR B 1 14 ? -8.359 -16.719 -0.682 1 91.56 14 TYR B CA 1
ATOM 1305 C C . TYR B 1 14 ? -7.039 -16.344 -1.344 1 91.56 14 TYR B C 1
ATOM 1307 O O . TYR B 1 14 ? -5.965 -16.703 -0.853 1 91.56 14 TYR B O 1
ATOM 1315 N N . LEU B 1 15 ? -7.16 -15.656 -2.422 1 92.88 15 LEU B N 1
ATOM 1316 C CA . LEU B 1 15 ? -5.961 -15.273 -3.158 1 92.88 15 LEU B CA 1
ATOM 1317 C C . LEU B 1 15 ? -5.156 -14.234 -2.385 1 92.88 15 LEU B C 1
ATOM 1319 O O . LEU B 1 15 ? -3.926 -14.203 -2.473 1 92.88 15 LEU B O 1
ATOM 1323 N N . GLN B 1 16 ? -5.855 -13.383 -1.668 1 91.12 16 GLN B N 1
ATOM 1324 C CA . GLN B 1 16 ? -5.188 -12.367 -0.858 1 91.12 16 GLN B CA 1
ATOM 1325 C C . GLN B 1 16 ? -4.312 -13.016 0.214 1 91.12 16 GLN B C 1
ATOM 1327 O O . GLN B 1 16 ? -3.26 -12.477 0.568 1 91.12 16 GLN B O 1
ATOM 1332 N N . GLU B 1 17 ? -4.746 -14.117 0.686 1 87.94 17 GLU B N 1
ATOM 1333 C CA . GLU B 1 17 ? -3.988 -14.859 1.689 1 87.94 17 GLU B CA 1
ATOM 1334 C C . GLU B 1 17 ? -2.732 -15.477 1.086 1 87.94 17 GLU B C 1
ATOM 1336 O O . GLU B 1 17 ? -1.677 -15.5 1.724 1 87.94 17 GLU B O 1
ATOM 1341 N N . ASN B 1 18 ? -2.898 -15.977 -0.071 1 89.69 18 ASN B N 1
ATOM 1342 C CA . ASN B 1 18 ? -1.809 -16.594 -0.817 1 89.69 18 ASN B CA 1
ATOM 1343 C C . ASN B 1 18 ? -2.062 -16.562 -2.32 1 89.69 18 ASN B C 1
ATOM 1345 O O . ASN B 1 18 ? -2.832 -17.359 -2.848 1 89.69 18 ASN B O 1
ATOM 1349 N N . GLY B 1 19 ? -1.319 -15.695 -2.93 1 91.5 19 GLY B N 1
ATOM 1350 C CA . GLY B 1 19 ? -1.511 -15.469 -4.355 1 91.5 19 GLY B CA 1
ATOM 1351 C C . GLY B 1 19 ? -1.044 -16.625 -5.211 1 91.5 19 GLY B C 1
ATOM 1352 O O . GLY B 1 19 ? -1.385 -16.703 -6.391 1 91.5 19 GLY B O 1
ATOM 1353 N N . LYS B 1 20 ? -0.299 -17.531 -4.656 1 90.38 20 LYS B N 1
ATOM 1354 C CA . LYS B 1 20 ? 0.242 -18.641 -5.434 1 90.38 20 LYS B CA 1
ATOM 1355 C C . LYS B 1 20 ? -0.658 -19.875 -5.332 1 90.38 20 LYS B C 1
ATOM 1357 O O . LYS B 1 20 ? -0.411 -20.875 -5.988 1 90.38 20 LYS B O 1
ATOM 1362 N N . ARG B 1 21 ? -1.667 -19.797 -4.562 1 91.88 21 ARG B N 1
ATOM 1363 C CA . ARG B 1 21 ? -2.59 -20.938 -4.473 1 91.88 21 ARG B CA 1
ATOM 1364 C C . ARG B 1 21 ? -3.053 -21.375 -5.859 1 91.88 21 ARG B C 1
ATOM 1366 O O . ARG B 1 21 ? -3.352 -20.531 -6.711 1 91.88 21 ARG B O 1
ATOM 1373 N N . SER B 1 22 ? -3.119 -22.688 -5.984 1 92.81 22 SER B N 1
ATOM 1374 C CA . SER B 1 22 ? -3.604 -23.203 -7.258 1 92.81 22 SER B CA 1
ATOM 1375 C C . SER B 1 22 ? -5.105 -23 -7.402 1 92.81 22 SER B C 1
ATOM 1377 O O . SER B 1 22 ? -5.828 -22.922 -6.406 1 92.81 22 SER B O 1
ATOM 1379 N N . TYR B 1 23 ? -5.48 -22.891 -8.656 1 94.75 23 TYR B N 1
ATOM 1380 C CA . TYR B 1 23 ? -6.91 -22.734 -8.906 1 94.75 23 TYR B CA 1
ATOM 1381 C C . TYR B 1 23 ? -7.672 -23.969 -8.453 1 94.75 23 TYR B C 1
ATOM 1383 O O . TYR B 1 23 ? -8.82 -23.875 -8.008 1 94.75 23 TYR B O 1
ATOM 1391 N N . SER B 1 24 ? -7.012 -25.109 -8.508 1 95.94 24 SER B N 1
ATOM 1392 C CA . SER B 1 24 ? -7.621 -26.344 -8.023 1 95.94 24 SER B CA 1
ATOM 1393 C C . SER B 1 24 ? -7.867 -26.281 -6.516 1 95.94 24 SER B C 1
ATOM 1395 O O . SER B 1 24 ? -8.906 -26.734 -6.031 1 95.94 24 SER B O 1
ATOM 1397 N N . GLU B 1 25 ? -6.973 -25.781 -5.754 1 95.38 25 GLU B N 1
ATOM 1398 C CA . GLU B 1 25 ? -7.133 -25.609 -4.312 1 95.38 25 GLU B CA 1
ATOM 1399 C C . GLU B 1 25 ? -8.273 -24.656 -3.988 1 95.38 25 GLU B C 1
ATOM 1401 O O . GLU B 1 25 ? -9.086 -24.922 -3.102 1 95.38 25 GLU B O 1
ATOM 1406 N N . VAL B 1 26 ? -8.328 -23.562 -4.695 1 95.25 26 VAL B N 1
ATOM 1407 C CA . VAL B 1 26 ? -9.391 -22.578 -4.492 1 95.25 26 VAL B CA 1
ATOM 1408 C C . VAL B 1 26 ? -10.742 -23.219 -4.789 1 95.25 26 VAL B C 1
ATOM 1410 O O . VAL B 1 26 ? -11.695 -23.047 -4.023 1 95.25 26 VAL B O 1
ATOM 1413 N N . ALA B 1 27 ? -10.805 -23.953 -5.891 1 96 27 ALA B N 1
ATOM 1414 C CA . ALA B 1 27 ? -12.031 -24.641 -6.301 1 96 27 ALA B CA 1
ATOM 1415 C C . ALA B 1 27 ? -12.516 -25.609 -5.219 1 96 27 ALA B C 1
ATOM 1417 O O . ALA B 1 27 ? -13.703 -25.641 -4.891 1 96 27 ALA B O 1
ATOM 1418 N N . ARG B 1 28 ? -11.609 -26.375 -4.688 1 95.81 28 ARG B N 1
ATOM 1419 C CA . ARG B 1 28 ? -11.93 -27.344 -3.639 1 95.81 28 ARG B CA 1
ATOM 1420 C C . ARG B 1 28 ? -12.508 -26.641 -2.412 1 95.81 28 ARG B C 1
ATOM 1422 O O . ARG B 1 28 ? -13.523 -27.078 -1.867 1 95.81 28 ARG B O 1
ATOM 1429 N N . HIS B 1 29 ? -11.938 -25.531 -2.035 1 92.69 29 HIS B N 1
ATOM 1430 C CA . HIS B 1 29 ? -12.352 -24.828 -0.832 1 92.69 29 HIS B CA 1
ATOM 1431 C C . HIS B 1 29 ? -13.711 -24.156 -1.028 1 92.69 29 HIS B C 1
ATOM 1433 O O . HIS B 1 29 ? -14.5 -24.047 -0.082 1 92.69 29 HIS B O 1
ATOM 1439 N N . LEU B 1 30 ? -13.992 -23.703 -2.207 1 93.94 30 LEU B N 1
ATOM 1440 C CA . LEU B 1 30 ? -15.234 -22.969 -2.463 1 93.94 30 LEU B CA 1
ATOM 1441 C C . LEU B 1 30 ? -16.297 -23.906 -3.027 1 93.94 30 LEU B C 1
ATOM 1443 O O . LEU B 1 30 ? -17.422 -23.453 -3.322 1 93.94 30 LEU B O 1
ATOM 1447 N N . GLU B 1 31 ? -15.906 -25.156 -3.195 1 94.06 31 GLU B N 1
ATOM 1448 C CA . GLU B 1 31 ? -16.828 -26.172 -3.703 1 94.06 31 GLU B CA 1
ATOM 1449 C C . GLU B 1 31 ? -17.391 -25.766 -5.062 1 94.06 31 GLU B C 1
ATOM 1451 O O . GLU B 1 31 ? -18.609 -25.781 -5.27 1 94.06 31 GLU B O 1
ATOM 1456 N N . CYS B 1 32 ? -16.578 -25.391 -5.934 1 94.88 32 CYS B N 1
ATOM 1457 C CA . CYS B 1 32 ? -16.859 -25.078 -7.328 1 94.88 32 CYS B CA 1
ATOM 1458 C C . CYS B 1 32 ? -15.891 -25.812 -8.258 1 94.88 32 CYS B C 1
ATOM 1460 O O . CYS B 1 32 ? -14.93 -26.422 -7.793 1 94.88 32 CYS B O 1
ATOM 1462 N N . SER B 1 33 ? -16.25 -25.844 -9.484 1 96 33 SER B N 1
ATOM 1463 C CA . SER B 1 33 ? -15.352 -26.484 -10.445 1 96 33 SER B CA 1
ATOM 1464 C C . SER B 1 33 ? -14.141 -25.594 -10.719 1 96 33 SER B C 1
ATOM 1466 O O . SER B 1 33 ? -14.211 -24.375 -10.602 1 96 33 SER B O 1
ATOM 1468 N N . GLU B 1 34 ? -13.031 -26.219 -11.016 1 96.69 34 GLU B N 1
ATOM 1469 C CA . GLU B 1 34 ? -11.844 -25.469 -11.391 1 96.69 34 GLU B CA 1
ATOM 1470 C C . GLU B 1 34 ? -12.109 -24.562 -12.594 1 96.69 34 GLU B C 1
ATOM 1472 O O . GLU B 1 34 ? -11.562 -23.469 -12.68 1 96.69 34 GLU B O 1
ATOM 1477 N N . GLY B 1 35 ? -12.891 -25.047 -13.523 1 96.94 35 GLY B N 1
ATOM 1478 C CA . GLY B 1 35 ? -13.266 -24.234 -14.672 1 96.94 35 GLY B CA 1
ATOM 1479 C C . GLY B 1 35 ? -13.969 -22.938 -14.297 1 96.94 35 GLY B C 1
ATOM 1480 O O . GLY B 1 35 ? -13.68 -21.891 -14.859 1 96.94 35 GLY B O 1
ATOM 1481 N N . THR B 1 36 ? -14.891 -23.047 -13.383 1 96.38 36 THR B N 1
ATOM 1482 C CA . THR B 1 36 ? -15.602 -21.875 -12.891 1 96.38 36 THR B CA 1
ATOM 1483 C C . THR B 1 36 ? -14.633 -20.891 -12.25 1 96.38 36 THR B C 1
ATOM 1485 O O . THR B 1 36 ? -14.68 -19.688 -12.539 1 96.38 36 THR B O 1
ATOM 1488 N N . ILE B 1 37 ? -13.773 -21.406 -11.367 1 97.19 37 ILE B N 1
ATOM 1489 C CA . ILE B 1 37 ? -12.781 -20.562 -10.688 1 97.19 37 ILE B CA 1
ATOM 1490 C C . ILE B 1 37 ? -11.898 -19.875 -11.719 1 97.19 37 ILE B C 1
ATOM 1492 O O . ILE B 1 37 ? -11.68 -18.656 -11.641 1 97.19 37 ILE B O 1
ATOM 1496 N N . ARG B 1 38 ? -11.43 -20.609 -12.672 1 96.75 38 ARG B N 1
ATOM 1497 C CA . ARG B 1 38 ? -10.57 -20.047 -13.711 1 96.75 38 ARG B CA 1
ATOM 1498 C C . ARG B 1 38 ? -11.281 -18.953 -14.492 1 96.75 38 ARG B C 1
ATOM 1500 O O . ARG B 1 38 ? -10.711 -17.891 -14.734 1 96.75 38 ARG B O 1
ATOM 1507 N N . ALA B 1 39 ? -12.461 -19.219 -14.852 1 97.25 39 ALA B N 1
ATOM 1508 C CA . ALA B 1 39 ? -13.234 -18.234 -15.609 1 97.25 39 ALA B CA 1
ATOM 1509 C C . ALA B 1 39 ? -13.438 -16.953 -14.812 1 97.25 39 ALA B C 1
ATOM 1511 O O . ALA B 1 39 ? -13.289 -15.852 -15.336 1 97.25 39 ALA B O 1
ATOM 1512 N N . ARG B 1 40 ? -13.805 -17.125 -13.578 1 97.12 40 ARG B N 1
ATOM 1513 C CA . ARG B 1 40 ? -14.047 -15.984 -12.711 1 97.12 40 ARG B CA 1
ATOM 1514 C C . ARG B 1 40 ? -12.766 -15.188 -12.484 1 97.12 40 ARG B C 1
ATOM 1516 O O . ARG B 1 40 ? -12.773 -13.953 -12.539 1 97.12 40 ARG B O 1
ATOM 1523 N N . ILE B 1 41 ? -11.695 -15.844 -12.211 1 96.75 41 ILE B N 1
ATOM 1524 C CA . ILE B 1 41 ? -10.414 -15.188 -11.984 1 96.75 41 ILE B CA 1
ATOM 1525 C C . ILE B 1 41 ? -10.008 -14.414 -13.234 1 96.75 41 ILE B C 1
ATOM 1527 O O . ILE B 1 41 ? -9.633 -13.242 -13.148 1 96.75 41 ILE B O 1
ATOM 1531 N N . ASN B 1 42 ? -10.086 -15.062 -14.367 1 96.88 42 ASN B N 1
ATOM 1532 C CA . ASN B 1 42 ? -9.719 -14.398 -15.617 1 96.88 42 ASN B CA 1
ATOM 1533 C C . ASN B 1 42 ? -10.586 -13.172 -15.875 1 96.88 42 ASN B C 1
ATOM 1535 O O . ASN B 1 42 ? -10.094 -12.141 -16.328 1 96.88 42 ASN B O 1
ATOM 1539 N N . LYS B 1 43 ? -11.82 -13.328 -15.641 1 97.31 43 LYS B N 1
ATOM 1540 C CA . LYS B 1 43 ? -12.734 -12.203 -15.797 1 97.31 43 LYS B CA 1
ATOM 1541 C C . LYS B 1 43 ? -12.32 -11.031 -14.914 1 97.31 43 LYS B C 1
ATOM 1543 O O . LYS B 1 43 ? -12.289 -9.883 -15.367 1 97.31 43 LYS B O 1
ATOM 1548 N N . MET B 1 44 ? -12.008 -11.32 -13.664 1 97.06 44 MET B N 1
ATOM 1549 C CA . MET B 1 44 ? -11.609 -10.273 -12.719 1 97.06 44 MET B CA 1
ATOM 1550 C C . MET B 1 44 ? -10.273 -9.656 -13.117 1 97.06 44 MET B C 1
ATOM 1552 O O . MET B 1 44 ? -10.086 -8.445 -13 1 97.06 44 MET B O 1
ATOM 1556 N N . LEU B 1 45 ? -9.391 -10.438 -13.594 1 96.12 45 LEU B N 1
ATOM 1557 C CA . LEU B 1 45 ? -8.102 -9.938 -14.07 1 96.12 45 LEU B CA 1
ATOM 1558 C C . LEU B 1 45 ? -8.289 -8.992 -15.25 1 96.12 45 LEU B C 1
ATOM 1560 O O . LEU B 1 45 ? -7.758 -7.883 -15.258 1 96.12 45 LEU B O 1
ATOM 1564 N N . ASN B 1 46 ? -9.062 -9.438 -16.188 1 96.5 46 ASN B N 1
ATOM 1565 C CA . ASN B 1 46 ? -9.281 -8.656 -17.391 1 96.5 46 ASN B CA 1
ATOM 1566 C C . ASN B 1 46 ? -10.008 -7.348 -17.094 1 96.5 46 ASN B C 1
ATOM 1568 O O . ASN B 1 46 ? -9.797 -6.34 -17.766 1 96.5 46 ASN B O 1
ATOM 1572 N N . ALA B 1 47 ? -10.836 -7.41 -16.062 1 96.38 47 ALA B N 1
ATOM 1573 C CA . ALA B 1 47 ? -11.594 -6.227 -15.68 1 96.38 47 ALA B CA 1
ATOM 1574 C C . ALA B 1 47 ? -10.758 -5.309 -14.789 1 96.38 47 ALA B C 1
ATOM 1576 O O . ALA B 1 47 ? -11.219 -4.238 -14.391 1 96.38 47 ALA B O 1
ATOM 1577 N N . GLY B 1 48 ? -9.547 -5.711 -14.383 1 94.62 48 GLY B N 1
ATOM 1578 C CA . GLY B 1 48 ? -8.664 -4.891 -13.578 1 94.62 48 GLY B CA 1
ATOM 1579 C C . GLY B 1 48 ? -9.023 -4.895 -12.102 1 94.62 48 GLY B C 1
ATOM 1580 O O . GLY B 1 48 ? -8.719 -3.943 -11.383 1 94.62 48 GLY B O 1
ATOM 1581 N N . VAL B 1 49 ? -9.75 -5.898 -11.648 1 95.5 49 VAL B N 1
ATOM 1582 C CA . VAL B 1 49 ? -10.156 -5.992 -10.25 1 95.5 49 VAL B CA 1
ATOM 1583 C C . VAL B 1 49 ? -8.93 -6.223 -9.375 1 95.5 49 VAL B C 1
ATOM 1585 O O . VAL B 1 49 ? -8.836 -5.68 -8.266 1 95.5 49 VAL B O 1
ATOM 1588 N N . PHE B 1 50 ? -8.07 -7.031 -9.828 1 94.38 50 PHE B N 1
ATOM 1589 C CA . PHE B 1 50 ? -6.832 -7.289 -9.094 1 94.38 50 PHE B CA 1
ATOM 1590 C C . PHE B 1 50 ? -5.719 -7.719 -10.047 1 94.38 50 PHE B C 1
ATOM 1592 O O . PHE B 1 50 ? -5.969 -7.969 -11.227 1 94.38 50 PHE B O 1
ATOM 1599 N N . GLU B 1 51 ? -4.531 -7.742 -9.57 1 93.69 51 GLU B N 1
ATOM 1600 C CA . GLU B 1 51 ? -3.348 -8.273 -10.242 1 93.69 51 GLU B CA 1
ATOM 1601 C C . GLU B 1 51 ? -2.516 -9.141 -9.297 1 93.69 51 GLU B C 1
ATOM 1603 O O . GLU B 1 51 ? -2.48 -8.891 -8.086 1 93.69 51 GLU B O 1
ATOM 1608 N N . PHE B 1 52 ? -1.9 -10.141 -9.844 1 94.06 52 PHE B N 1
ATOM 1609 C CA . PHE B 1 52 ? -0.968 -10.938 -9.055 1 94.06 52 PHE B CA 1
ATOM 1610 C C . PHE B 1 52 ? 0.362 -10.211 -8.891 1 94.06 52 PHE B C 1
ATOM 1612 O O . PHE B 1 52 ? 1.004 -9.852 -9.875 1 94.06 52 PHE B O 1
ATOM 1619 N N . ILE B 1 53 ? 0.767 -10.008 -7.621 1 91.81 53 ILE B N 1
ATOM 1620 C CA . ILE B 1 53 ? 2.041 -9.352 -7.348 1 91.81 53 ILE B CA 1
ATOM 1621 C C . ILE B 1 53 ? 2.674 -9.953 -6.098 1 91.81 53 ILE B C 1
ATOM 1623 O O . ILE B 1 53 ? 2.17 -10.938 -5.555 1 91.81 53 ILE B O 1
ATOM 1627 N N . ILE B 1 54 ? 3.84 -9.438 -5.781 1 92.56 54 ILE B N 1
ATOM 1628 C CA . ILE B 1 54 ? 4.445 -9.75 -4.488 1 92.56 54 ILE B CA 1
ATOM 1629 C C . ILE B 1 54 ? 4.438 -8.508 -3.602 1 92.56 54 ILE B C 1
ATOM 1631 O O . ILE B 1 54 ? 4.539 -7.379 -4.098 1 92.56 54 ILE B O 1
ATOM 1635 N N . HIS B 1 55 ? 4.188 -8.664 -2.436 1 91.44 55 HIS B N 1
ATOM 1636 C CA . HIS B 1 55 ? 4.379 -7.637 -1.421 1 91.44 55 HIS B CA 1
ATOM 1637 C C . HIS B 1 55 ? 5.746 -7.758 -0.762 1 91.44 55 HIS B C 1
ATOM 1639 O O . HIS B 1 55 ? 5.977 -8.656 0.046 1 91.44 55 HIS B O 1
ATOM 1645 N N . THR B 1 56 ? 6.586 -6.875 -1.122 1 92.75 56 THR B N 1
ATOM 1646 C CA . THR B 1 56 ? 7.953 -6.922 -0.615 1 92.75 56 THR B CA 1
ATOM 1647 C C . THR B 1 56 ? 8.086 -6.094 0.66 1 92.75 56 THR B C 1
ATOM 1649 O O . THR B 1 56 ? 7.496 -5.016 0.769 1 92.75 56 THR B O 1
ATOM 1652 N N . ASN B 1 57 ? 8.82 -6.625 1.582 1 92.12 57 ASN B N 1
ATOM 1653 C CA . ASN B 1 57 ? 9.203 -5.855 2.76 1 92.12 57 ASN B CA 1
ATOM 1654 C C . ASN B 1 57 ? 10.289 -4.832 2.438 1 92.12 57 ASN B C 1
ATOM 1656 O O . ASN B 1 57 ? 11.43 -5.203 2.176 1 92.12 57 ASN B O 1
ATOM 1660 N N . PRO B 1 58 ? 9.93 -3.568 2.471 1 92 58 PRO B N 1
ATOM 1661 C CA . PRO B 1 58 ? 10.906 -2.564 2.041 1 92 58 PRO B CA 1
ATOM 1662 C C . PRO B 1 58 ? 12.211 -2.631 2.84 1 92 58 PRO B C 1
ATOM 1664 O O . PRO B 1 58 ? 13.289 -2.441 2.281 1 92 58 PRO B O 1
ATOM 1667 N N . ASN B 1 59 ? 12.156 -2.916 4.117 1 91.81 59 ASN B N 1
ATOM 1668 C CA . ASN B 1 59 ? 13.352 -2.975 4.953 1 91.81 59 ASN B CA 1
ATOM 1669 C C . ASN B 1 59 ? 14.281 -4.109 4.527 1 91.81 59 ASN B C 1
ATOM 1671 O O . ASN B 1 59 ? 15.5 -3.969 4.574 1 91.81 59 ASN B O 1
ATOM 1675 N N . LYS B 1 60 ? 13.664 -5.117 4.051 1 92.62 60 LYS B N 1
ATOM 1676 C CA . LYS B 1 60 ? 14.445 -6.297 3.688 1 92.62 60 LYS B CA 1
ATOM 1677 C C . LYS B 1 60 ? 15.078 -6.137 2.309 1 92.62 60 LYS B C 1
ATOM 1679 O O . LYS B 1 60 ? 15.953 -6.918 1.928 1 92.62 60 LYS B O 1
ATOM 1684 N N . VAL B 1 61 ? 14.656 -5.098 1.604 1 92.38 61 VAL B N 1
ATOM 1685 C CA . VAL B 1 61 ? 15.258 -4.891 0.292 1 92.38 61 VAL B CA 1
ATOM 1686 C C . VAL B 1 61 ? 16.078 -3.604 0.298 1 92.38 61 VAL B C 1
ATOM 1688 O O . VAL B 1 61 ? 16.344 -3.021 -0.758 1 92.38 61 VAL B O 1
ATOM 1691 N N . GLY B 1 62 ? 16.375 -3.08 1.413 1 92.25 62 GLY B N 1
ATOM 1692 C CA . GLY B 1 62 ? 17.344 -2.004 1.558 1 92.25 62 GLY B CA 1
ATOM 1693 C C . GLY B 1 62 ? 16.703 -0.629 1.607 1 92.25 62 GLY B C 1
ATOM 1694 O O . GLY B 1 62 ? 17.391 0.388 1.547 1 92.25 62 GLY B O 1
ATOM 1695 N N . LEU B 1 63 ? 15.414 -0.597 1.642 1 94.56 63 LEU B N 1
ATOM 1696 C CA . LEU B 1 63 ? 14.695 0.664 1.79 1 94.56 63 LEU B CA 1
ATOM 1697 C C . LEU B 1 63 ? 14.32 0.907 3.248 1 94.56 63 LEU B C 1
ATOM 1699 O O . LEU B 1 63 ? 13.211 0.565 3.674 1 94.56 63 LEU B O 1
ATOM 1703 N N . GLU B 1 64 ? 15.094 1.631 3.895 1 95.75 64 GLU B N 1
ATOM 1704 C CA . GLU B 1 64 ? 15.039 1.681 5.352 1 95.75 64 GLU B CA 1
ATOM 1705 C C . GLU B 1 64 ? 14.258 2.898 5.832 1 95.75 64 GLU B C 1
ATOM 1707 O O . GLU B 1 64 ? 13.93 3.004 7.016 1 95.75 64 GLU B O 1
ATOM 1712 N N . VAL B 1 65 ? 13.992 3.803 4.879 1 97.25 65 VAL B N 1
ATOM 1713 C CA . VAL B 1 65 ? 13.312 5.035 5.262 1 97.25 65 VAL B CA 1
ATOM 1714 C C . VAL B 1 65 ? 12.008 5.168 4.484 1 97.25 65 VAL B C 1
ATOM 1716 O O . VAL B 1 65 ? 12.008 5.168 3.25 1 97.25 65 VAL B O 1
ATOM 1719 N N . GLN B 1 66 ? 10.961 5.199 5.199 1 96.94 66 GLN B N 1
ATOM 1720 C CA . GLN B 1 66 ? 9.656 5.492 4.605 1 96.94 66 GLN B CA 1
ATOM 1721 C C . GLN B 1 66 ? 9.148 6.863 5.043 1 96.94 66 GLN B C 1
ATOM 1723 O O . GLN B 1 66 ? 9.297 7.246 6.203 1 96.94 66 GLN B O 1
ATOM 1728 N N . ALA B 1 67 ? 8.562 7.547 4.109 1 97.94 67 ALA B N 1
ATOM 1729 C CA . ALA B 1 67 ? 8.031 8.875 4.422 1 97.94 67 ALA B CA 1
ATOM 1730 C C . ALA B 1 67 ? 6.668 9.086 3.777 1 97.94 67 ALA B C 1
ATOM 1732 O O . ALA B 1 67 ? 6.41 8.586 2.68 1 97.94 67 ALA B O 1
ATOM 1733 N N . ILE B 1 68 ? 5.832 9.742 4.473 1 98.12 68 ILE B N 1
ATOM 1734 C CA . ILE B 1 68 ? 4.625 10.359 3.928 1 98.12 68 ILE B CA 1
ATOM 1735 C C . ILE B 1 68 ? 4.812 11.867 3.834 1 98.12 68 ILE B C 1
ATOM 1737 O O . ILE B 1 68 ? 5.168 12.523 4.82 1 98.12 68 ILE B O 1
ATOM 1741 N N . ILE B 1 69 ? 4.602 12.406 2.65 1 98.12 69 ILE B N 1
ATOM 1742 C CA . ILE B 1 69 ? 4.859 13.82 2.434 1 98.12 69 ILE B CA 1
ATOM 1743 C C . ILE B 1 69 ? 3.596 14.5 1.908 1 98.12 69 ILE B C 1
ATOM 1745 O O . ILE B 1 69 ? 3.029 14.078 0.898 1 98.12 69 ILE B O 1
ATOM 1749 N N . GLY B 1 70 ? 3.129 15.5 2.586 1 97.81 70 GLY B N 1
ATOM 1750 C CA . GLY B 1 70 ? 2.033 16.344 2.137 1 97.81 70 GLY B CA 1
ATOM 1751 C C . GLY B 1 70 ? 2.502 17.625 1.479 1 97.81 70 GLY B C 1
ATOM 1752 O O . GLY B 1 70 ? 3.473 18.234 1.922 1 97.81 70 GLY B O 1
ATOM 1753 N N . PHE B 1 71 ? 1.746 18.047 0.445 1 98.31 71 PHE B N 1
ATOM 1754 C CA . PHE B 1 71 ? 2.162 19.219 -0.308 1 98.31 71 PHE B CA 1
ATOM 1755 C C . PHE B 1 71 ? 1.039 20.25 -0.367 1 98.31 71 PHE B C 1
ATOM 1757 O O . PHE B 1 71 ? -0.129 19.891 -0.538 1 98.31 71 PHE B O 1
ATOM 1764 N N . SER B 1 72 ? 1.428 21.469 -0.167 1 97.94 72 SER B N 1
ATOM 1765 C CA . SER B 1 72 ? 0.636 22.578 -0.671 1 97.94 72 SER B CA 1
ATOM 1766 C C . SER B 1 72 ? 1.156 23.062 -2.021 1 97.94 72 SER B C 1
ATOM 1768 O O . SER B 1 72 ? 2.367 23.188 -2.217 1 97.94 72 SER B O 1
ATOM 1770 N N . THR B 1 73 ? 0.294 23.297 -2.895 1 98.25 73 THR B N 1
ATOM 1771 C CA . THR B 1 73 ? 0.697 23.625 -4.258 1 98.25 73 THR B CA 1
ATOM 1772 C C . THR B 1 73 ? 0.057 24.938 -4.719 1 98.25 73 THR B C 1
ATOM 1774 O O . THR B 1 73 ? -0.955 25.359 -4.164 1 98.25 73 THR B O 1
ATOM 1777 N N . ARG B 1 74 ? 0.668 25.578 -5.688 1 97.81 74 ARG B N 1
ATOM 1778 C CA . ARG B 1 74 ? 0.056 26.734 -6.344 1 97.81 74 ARG B CA 1
ATOM 1779 C C . ARG B 1 74 ? -1.246 26.344 -7.035 1 97.81 74 ARG B C 1
ATOM 1781 O O . ARG B 1 74 ? -1.339 25.266 -7.629 1 97.81 74 ARG B O 1
ATOM 1788 N N . LEU B 1 75 ? -2.176 27.312 -6.961 1 95.88 75 LEU B N 1
ATOM 1789 C CA . LEU B 1 75 ? -3.465 27.062 -7.602 1 95.88 75 LEU B CA 1
ATOM 1790 C C . LEU B 1 75 ? -3.281 26.688 -9.062 1 95.88 75 LEU B C 1
ATOM 1792 O O . LEU B 1 75 ? -2.553 27.359 -9.797 1 95.88 75 LEU B O 1
ATOM 1796 N N . GLY B 1 76 ? -3.846 25.547 -9.453 1 96 76 GLY B N 1
ATOM 1797 C CA . GLY B 1 76 ? -3.807 25.109 -10.836 1 96 76 GLY B CA 1
ATOM 1798 C C . GLY B 1 76 ? -2.613 24.234 -11.156 1 96 76 GLY B C 1
ATOM 1799 O O . GLY B 1 76 ? -2.51 23.688 -12.25 1 96 76 GLY B O 1
ATOM 1800 N N . ALA B 1 77 ? -1.724 23.984 -10.195 1 97.56 77 ALA B N 1
ATOM 1801 C CA . ALA B 1 77 ? -0.473 23.281 -10.484 1 97.56 77 ALA B CA 1
ATOM 1802 C C . ALA B 1 77 ? -0.527 21.828 -10 1 97.56 77 ALA B C 1
ATOM 1804 O O . ALA B 1 77 ? 0.399 21.062 -10.234 1 97.56 77 ALA B O 1
ATOM 1805 N N . GLN B 1 78 ? -1.551 21.484 -9.391 1 97.38 78 GLN B N 1
ATOM 1806 C CA . GLN B 1 78 ? -1.647 20.219 -8.672 1 97.38 78 GLN B CA 1
ATOM 1807 C C . GLN B 1 78 ? -1.402 19.031 -9.609 1 97.38 78 GLN B C 1
ATOM 1809 O O . GLN B 1 78 ? -0.584 18.156 -9.312 1 97.38 78 GLN B O 1
ATOM 1814 N N . GLU B 1 79 ? -2.041 18.984 -10.719 1 97.5 79 GLU B N 1
ATOM 1815 C CA . GLU B 1 79 ? -1.965 17.859 -11.641 1 97.5 79 GLU B CA 1
ATOM 1816 C C . GLU B 1 79 ? -0.564 17.719 -12.227 1 97.5 79 GLU B C 1
ATOM 1818 O O . GLU B 1 79 ? -0.034 16.609 -12.32 1 97.5 79 GLU B O 1
ATOM 1823 N N . GLU B 1 80 ? -0.042 18.797 -12.617 1 98 80 GLU B N 1
ATOM 1824 C CA . GLU B 1 80 ? 1.307 18.781 -13.18 1 98 80 GLU B CA 1
ATOM 1825 C C . GLU B 1 80 ? 2.322 18.281 -12.148 1 98 80 GLU B C 1
ATOM 1827 O O . GLU B 1 80 ? 3.203 17.484 -12.469 1 98 80 GLU B O 1
ATOM 1832 N N . ILE B 1 81 ? 2.211 18.75 -10.977 1 98.5 81 ILE B N 1
ATOM 1833 C CA . ILE B 1 81 ? 3.104 18.344 -9.898 1 98.5 81 ILE B CA 1
ATOM 1834 C C . ILE B 1 81 ? 2.945 16.844 -9.648 1 98.5 81 ILE B C 1
ATOM 1836 O O . ILE B 1 81 ? 3.936 16.109 -9.516 1 98.5 81 ILE B O 1
ATOM 1840 N N . ALA B 1 82 ? 1.691 16.359 -9.578 1 98.5 82 ALA B N 1
ATOM 1841 C CA . ALA B 1 82 ? 1.417 14.938 -9.359 1 98.5 82 ALA B CA 1
ATOM 1842 C C . ALA B 1 82 ? 2.062 14.086 -10.453 1 98.5 82 ALA B C 1
ATOM 1844 O O . ALA B 1 82 ? 2.635 13.031 -10.164 1 98.5 82 ALA B O 1
ATOM 1845 N N . ARG B 1 83 ? 2.051 14.539 -11.68 1 97.56 83 ARG B N 1
ATOM 1846 C CA . ARG B 1 83 ? 2.631 13.812 -12.805 1 97.56 83 ARG B CA 1
ATOM 1847 C C . ARG B 1 83 ? 4.148 13.734 -12.68 1 97.56 83 ARG B C 1
ATOM 1849 O O . ARG B 1 83 ? 4.754 12.719 -13.023 1 97.56 83 ARG B O 1
ATOM 1856 N N . CYS B 1 84 ? 4.703 14.789 -12.211 1 97.94 84 CYS B N 1
ATOM 1857 C CA . CYS B 1 84 ? 6.145 14.789 -11.984 1 97.94 84 CYS B CA 1
ATOM 1858 C C . CYS B 1 84 ? 6.516 13.812 -10.875 1 97.94 84 CYS B C 1
ATOM 1860 O O . CYS B 1 84 ? 7.449 13.023 -11.023 1 97.94 84 CYS B O 1
ATOM 1862 N N . LEU B 1 85 ? 5.762 13.875 -9.797 1 98.06 85 LEU B N 1
ATOM 1863 C CA . LEU B 1 85 ? 6.047 13.047 -8.625 1 98.06 85 LEU B CA 1
ATOM 1864 C C . LEU B 1 85 ? 5.918 11.562 -8.969 1 98.06 85 LEU B C 1
ATOM 1866 O O . LEU B 1 85 ? 6.707 10.742 -8.5 1 98.06 85 LEU B O 1
ATOM 1870 N N . GLN B 1 86 ? 4.926 11.25 -9.797 1 95.88 86 GLN B N 1
ATOM 1871 C CA . GLN B 1 86 ? 4.652 9.844 -10.062 1 95.88 86 GLN B CA 1
ATOM 1872 C C . GLN B 1 86 ? 5.789 9.195 -10.852 1 95.88 86 GLN B C 1
ATOM 1874 O O . GLN B 1 86 ? 5.91 7.973 -10.883 1 95.88 86 GLN B O 1
ATOM 1879 N N . LYS B 1 87 ? 6.676 9.969 -11.453 1 95.12 87 LYS B N 1
ATOM 1880 C CA . LYS B 1 87 ? 7.777 9.461 -12.273 1 95.12 87 LYS B CA 1
ATOM 1881 C C . LYS B 1 87 ? 8.953 9.023 -11.406 1 95.12 87 LYS B C 1
ATOM 1883 O O . LYS B 1 87 ? 9.859 8.336 -11.875 1 95.12 87 LYS B O 1
ATOM 1888 N N . HIS B 1 88 ? 8.984 9.461 -10.227 1 95.06 88 HIS B N 1
ATOM 1889 C CA . HIS B 1 88 ? 10.078 9.102 -9.328 1 95.06 88 HIS B CA 1
ATOM 1890 C C . HIS B 1 88 ? 9.906 7.676 -8.812 1 95.06 88 HIS B C 1
ATOM 1892 O O . HIS B 1 88 ? 8.875 7.34 -8.227 1 95.06 88 HIS B O 1
ATOM 1898 N N . PRO B 1 89 ? 10.922 6.859 -8.898 1 92.06 89 PRO B N 1
ATOM 1899 C CA . PRO B 1 89 ? 10.805 5.465 -8.461 1 92.06 89 PRO B CA 1
ATOM 1900 C C . PRO B 1 89 ? 10.641 5.332 -6.953 1 92.06 89 PRO B C 1
ATOM 1902 O O . PRO B 1 89 ? 10.086 4.34 -6.473 1 92.06 89 PRO B O 1
ATOM 1905 N N . GLU B 1 90 ? 11.062 6.348 -6.211 1 94.75 90 GLU B N 1
ATOM 1906 C CA . GLU B 1 90 ? 10.953 6.324 -4.758 1 94.75 90 GLU B CA 1
ATOM 1907 C C . GLU B 1 90 ? 9.492 6.449 -4.312 1 94.75 90 GLU B C 1
ATOM 1909 O O . GLU B 1 90 ? 9.141 6.047 -3.201 1 94.75 90 GLU B O 1
ATOM 1914 N N . VAL B 1 91 ? 8.734 7.023 -5.238 1 96.75 91 VAL B N 1
ATOM 1915 C CA . VAL B 1 91 ? 7.352 7.34 -4.887 1 96.75 91 VAL B CA 1
ATOM 1916 C C . VAL B 1 91 ? 6.449 6.16 -5.223 1 96.75 91 VAL B C 1
ATOM 1918 O O . VAL B 1 91 ? 6.316 5.785 -6.391 1 96.75 91 VAL B O 1
ATOM 1921 N N . ARG B 1 92 ? 5.863 5.629 -4.215 1 93.62 92 ARG B N 1
ATOM 1922 C CA . ARG B 1 92 ? 5.004 4.465 -4.422 1 93.62 92 ARG B CA 1
ATOM 1923 C C . ARG B 1 92 ? 3.547 4.883 -4.578 1 93.62 92 ARG B C 1
ATOM 1925 O O . ARG B 1 92 ? 2.754 4.168 -5.195 1 93.62 92 ARG B O 1
ATOM 1932 N N . PHE B 1 93 ? 3.152 5.98 -3.977 1 95.94 93 PHE B N 1
ATOM 1933 C CA . PHE B 1 93 ? 1.775 6.461 -3.971 1 95.94 93 PHE B CA 1
ATOM 1934 C C . PHE B 1 93 ? 1.73 7.973 -4.164 1 95.94 93 PHE B C 1
ATOM 1936 O O . PHE B 1 93 ? 2.539 8.703 -3.588 1 95.94 93 PHE B O 1
ATOM 1943 N N . VAL B 1 94 ? 0.79 8.445 -5.012 1 98.06 94 VAL B N 1
ATOM 1944 C CA . VAL B 1 94 ? 0.479 9.859 -5.203 1 98.06 94 VAL B CA 1
ATOM 1945 C C . VAL B 1 94 ? -1.033 10.047 -5.297 1 98.06 94 VAL B C 1
ATOM 1947 O O . VAL B 1 94 ? -1.696 9.406 -6.117 1 98.06 94 VAL B O 1
ATOM 1950 N N . GLY B 1 95 ? -1.498 10.906 -4.441 1 98.06 95 GLY B N 1
ATOM 1951 C CA . GLY B 1 95 ? -2.912 11.234 -4.523 1 98.06 95 GLY B CA 1
ATOM 1952 C C . GLY B 1 95 ? -3.209 12.688 -4.207 1 98.06 95 GLY B C 1
ATOM 1953 O O . GLY B 1 95 ? -2.395 13.367 -3.582 1 98.06 95 GLY B O 1
ATOM 1954 N N . ALA B 1 96 ? -4.352 13.188 -4.742 1 98.31 96 ALA B N 1
ATOM 1955 C CA . ALA B 1 96 ? -4.914 14.469 -4.328 1 98.31 96 ALA B CA 1
ATOM 1956 C C . ALA B 1 96 ? -5.898 14.289 -3.176 1 98.31 96 ALA B C 1
ATOM 1958 O O . ALA B 1 96 ? -6.691 13.344 -3.17 1 98.31 96 ALA B O 1
ATOM 1959 N N . PHE B 1 97 ? -5.902 15.273 -2.309 1 97.88 97 PHE B N 1
ATOM 1960 C CA . PHE B 1 97 ? -6.715 15.094 -1.111 1 97.88 97 PHE B CA 1
ATOM 1961 C C . PHE B 1 97 ? -7.465 16.375 -0.772 1 97.88 97 PHE B C 1
ATOM 1963 O O . PHE B 1 97 ? -7.051 17.469 -1.166 1 97.88 97 PHE B O 1
ATOM 1970 N N . SER B 1 98 ? -8.57 16.312 0.003 1 94 98 SER B N 1
ATOM 1971 C CA . SER B 1 98 ? -9.445 17.422 0.383 1 94 98 SER B CA 1
ATOM 1972 C C . SER B 1 98 ? -8.961 18.078 1.669 1 94 98 SER B C 1
ATOM 1974 O O . SER B 1 98 ? -9.469 19.141 2.055 1 94 98 SER B O 1
ATOM 1976 N N . GLY B 1 99 ? -7.938 17.656 2.287 1 90 99 GLY B N 1
ATOM 1977 C CA . GLY B 1 99 ? -7.535 18.156 3.598 1 90 99 GLY B CA 1
ATOM 1978 C C . GLY B 1 99 ? -6.492 19.25 3.531 1 90 99 GLY B C 1
ATOM 1979 O O . GLY B 1 99 ? -6.539 20.109 2.643 1 90 99 GLY B O 1
ATOM 1980 N N . LYS B 1 100 ? -5.699 19.266 4.512 1 90.5 100 LYS B N 1
ATOM 1981 C CA . LYS B 1 100 ? -4.688 20.312 4.668 1 90.5 100 LYS B CA 1
ATOM 1982 C C . LYS B 1 100 ? -3.721 20.312 3.488 1 90.5 100 LYS B C 1
ATOM 1984 O O . LYS B 1 100 ? -3.217 21.375 3.102 1 90.5 100 LYS B O 1
ATOM 1989 N N . HIS B 1 101 ? -3.479 19.188 2.938 1 96.12 101 HIS B N 1
ATOM 1990 C CA . HIS B 1 101 ? -2.518 19.062 1.849 1 96.12 101 HIS B CA 1
ATOM 1991 C C . HIS B 1 101 ? -3.221 18.812 0.52 1 96.12 101 HIS B C 1
ATOM 1993 O O . HIS B 1 101 ? -4.164 18.016 0.452 1 96.12 101 HIS B O 1
ATOM 1999 N N . ASP B 1 102 ? -2.746 19.469 -0.505 1 97.88 102 ASP B N 1
ATOM 2000 C CA . ASP B 1 102 ? -3.291 19.281 -1.847 1 97.88 102 ASP B CA 1
ATOM 2001 C C . ASP B 1 102 ? -2.93 17.906 -2.404 1 97.88 102 ASP B C 1
ATOM 2003 O O . ASP B 1 102 ? -3.75 17.266 -3.062 1 97.88 102 ASP B O 1
ATOM 2007 N N . LEU B 1 103 ? -1.693 17.547 -2.195 1 98.62 103 LEU B N 1
ATOM 2008 C CA . LEU B 1 103 ? -1.152 16.266 -2.611 1 98.62 103 LEU B CA 1
ATOM 2009 C C . LEU B 1 103 ? -0.479 15.555 -1.44 1 98.62 103 LEU B C 1
ATOM 2011 O O . LEU B 1 103 ? 0.13 16.203 -0.585 1 98.62 103 LEU B O 1
ATOM 2015 N N . ILE B 1 104 ? -0.602 14.234 -1.423 1 98.5 104 ILE B N 1
ATOM 2016 C CA . ILE B 1 104 ? 0.154 13.406 -0.487 1 98.5 104 ILE B CA 1
ATOM 2017 C C . ILE B 1 104 ? 0.841 12.273 -1.239 1 98.5 104 ILE B C 1
ATOM 2019 O O . ILE B 1 104 ? 0.243 11.648 -2.121 1 98.5 104 ILE B O 1
ATOM 2023 N N . ILE B 1 105 ? 2.123 12.055 -0.929 1 98.44 105 ILE B N 1
ATOM 2024 C CA . ILE B 1 105 ? 2.83 10.914 -1.492 1 98.44 105 ILE B CA 1
ATOM 2025 C C . ILE B 1 105 ? 3.342 10.016 -0.366 1 98.44 105 ILE B C 1
ATOM 2027 O O . ILE B 1 105 ? 3.52 10.469 0.766 1 98.44 105 ILE B O 1
ATOM 2031 N N . GLN B 1 106 ? 3.438 8.781 -0.622 1 97.19 106 GLN B N 1
ATOM 2032 C CA . GLN B 1 106 ? 4.234 7.832 0.145 1 97.19 106 GLN B CA 1
ATOM 2033 C C . GLN B 1 106 ? 5.477 7.402 -0.629 1 97.19 106 GLN B C 1
ATOM 2035 O O . GLN B 1 106 ? 5.395 7.078 -1.815 1 97.19 106 GLN B O 1
ATOM 2040 N N . ALA B 1 107 ? 6.613 7.406 0.028 1 97.38 107 ALA B N 1
ATOM 2041 C CA . ALA B 1 107 ? 7.867 7.141 -0.676 1 97.38 107 ALA B CA 1
ATOM 2042 C C . ALA B 1 107 ? 8.844 6.375 0.214 1 97.38 107 ALA B C 1
ATOM 2044 O O . ALA B 1 107 ? 8.766 6.453 1.442 1 97.38 107 ALA B O 1
ATOM 2045 N N . TYR B 1 108 ? 9.695 5.629 -0.406 1 96.81 108 TYR B N 1
ATOM 2046 C CA . TYR B 1 108 ? 10.711 4.816 0.26 1 96.81 108 TYR B CA 1
ATOM 2047 C C . TYR B 1 108 ? 12.109 5.219 -0.188 1 96.81 108 TYR B C 1
ATOM 2049 O O . TYR B 1 108 ? 12.336 5.484 -1.37 1 96.81 108 TYR B O 1
ATOM 2057 N N . PHE B 1 109 ? 12.992 5.207 0.766 1 97.12 109 PHE B N 1
ATOM 2058 C CA . PHE B 1 109 ? 14.383 5.582 0.519 1 97.12 109 PHE B CA 1
ATOM 2059 C C . PHE B 1 109 ? 15.336 4.613 1.204 1 97.12 109 PHE B C 1
ATOM 2061 O O . PHE B 1 109 ? 14.961 3.939 2.166 1 97.12 109 PHE B O 1
ATOM 2068 N N . LYS B 1 110 ? 16.609 4.582 0.711 1 95.75 110 LYS B N 1
ATOM 2069 C CA . LYS B 1 110 ? 17.625 3.727 1.311 1 95.75 110 LYS B CA 1
ATOM 2070 C C . LYS B 1 110 ? 18.125 4.309 2.629 1 95.75 110 LYS B C 1
ATOM 2072 O O . LYS B 1 110 ? 18.5 3.566 3.541 1 95.75 110 LYS B O 1
ATOM 2077 N N . SER B 1 111 ? 18.172 5.652 2.67 1 97.31 111 SER B N 1
ATOM 2078 C CA . SER B 1 111 ? 18.719 6.34 3.83 1 97.31 111 SER B CA 1
ATOM 2079 C C . SER B 1 111 ? 18.078 7.703 4.027 1 97.31 111 SER B C 1
ATOM 2081 O O . SER B 1 111 ? 17.359 8.188 3.146 1 97.31 111 SER B O 1
ATOM 2083 N N . ASN B 1 112 ? 18.344 8.211 5.195 1 97.44 112 ASN B N 1
ATOM 2084 C CA . ASN B 1 112 ? 17.891 9.578 5.441 1 97.44 112 ASN B CA 1
ATOM 2085 C C . ASN B 1 112 ? 18.531 10.562 4.469 1 97.44 112 ASN B C 1
ATOM 2087 O O . ASN B 1 112 ? 17.906 11.539 4.059 1 97.44 112 ASN B O 1
ATOM 2091 N N . GLU B 1 113 ? 19.734 10.281 4.117 1 98.06 113 GLU B N 1
ATOM 2092 C CA . GLU B 1 113 ? 20.422 11.133 3.15 1 98.06 113 GLU B CA 1
ATOM 2093 C C . GLU B 1 113 ? 19.703 11.141 1.808 1 98.06 113 GLU B C 1
ATOM 2095 O O . GLU B 1 113 ? 19.531 12.195 1.19 1 98.06 113 GLU B O 1
ATOM 2100 N N . ASP B 1 114 ? 19.234 10 1.365 1 97.88 114 ASP B N 1
ATOM 2101 C CA . ASP B 1 114 ? 18.484 9.906 0.118 1 97.88 114 ASP B CA 1
ATOM 2102 C C . ASP B 1 114 ? 17.188 10.703 0.202 1 97.88 114 ASP B C 1
ATOM 2104 O O . ASP B 1 114 ? 16.797 11.359 -0.765 1 97.88 114 ASP B O 1
ATOM 2108 N N . LEU B 1 115 ? 16.516 10.625 1.338 1 98.12 115 LEU B N 1
ATOM 2109 C CA . LEU B 1 115 ? 15.297 11.398 1.552 1 98.12 115 LEU B CA 1
ATOM 2110 C C . LEU B 1 115 ? 15.594 12.898 1.486 1 98.12 115 LEU B C 1
ATOM 2112 O O . LEU B 1 115 ? 14.891 13.641 0.803 1 98.12 115 LEU B O 1
ATOM 2116 N N . VAL B 1 116 ? 16.625 13.266 2.166 1 97.94 116 VAL B N 1
ATOM 2117 C CA . VAL B 1 116 ? 17.016 14.672 2.174 1 97.94 116 VAL B CA 1
ATOM 2118 C C . VAL B 1 116 ? 17.312 15.141 0.748 1 97.94 116 VAL B C 1
ATOM 2120 O O . VAL B 1 116 ? 16.859 16.203 0.331 1 97.94 116 VAL B O 1
ATOM 2123 N N . ASN B 1 117 ? 18.031 14.336 -0.009 1 97.88 117 ASN B N 1
ATOM 2124 C CA . ASN B 1 117 ? 18.328 14.656 -1.402 1 97.88 117 ASN B CA 1
ATOM 2125 C C . ASN B 1 117 ? 17.062 14.766 -2.234 1 97.88 117 ASN B C 1
ATOM 2127 O O . ASN B 1 117 ? 16.938 15.656 -3.072 1 97.88 117 ASN B O 1
ATOM 2131 N N . PHE B 1 118 ? 16.203 13.883 -2.008 1 98.25 118 PHE B N 1
ATOM 2132 C CA . PHE B 1 118 ? 14.93 13.906 -2.725 1 98.25 118 PHE B CA 1
ATOM 2133 C C . PHE B 1 118 ? 14.188 15.211 -2.451 1 98.25 118 PHE B C 1
ATOM 2135 O O . PHE B 1 118 ? 13.719 15.867 -3.379 1 98.25 118 PHE B O 1
ATOM 2142 N N . VAL B 1 119 ? 14.109 15.617 -1.206 1 97.62 119 VAL B N 1
ATOM 2143 C CA . VAL B 1 119 ? 13.359 16.797 -0.793 1 97.62 119 VAL B CA 1
ATOM 2144 C C . VAL B 1 119 ? 14.062 18.062 -1.287 1 97.62 119 VAL B C 1
ATOM 2146 O O . VAL B 1 119 ? 13.438 18.938 -1.879 1 97.62 119 VAL B O 1
ATOM 2149 N N . ASN B 1 120 ? 15.328 18.094 -1.098 1 96.94 120 ASN B N 1
ATOM 2150 C CA . ASN B 1 120 ? 16.062 19.328 -1.335 1 96.94 120 ASN B CA 1
ATOM 2151 C C . ASN B 1 120 ? 16.406 19.5 -2.811 1 96.94 120 ASN B C 1
ATOM 2153 O O . ASN B 1 120 ? 16.531 20.625 -3.297 1 96.94 120 ASN B O 1
ATOM 2157 N N . LYS B 1 121 ? 16.516 18.406 -3.539 1 96.44 121 LYS B N 1
ATOM 2158 C CA . LYS B 1 121 ? 16.953 18.5 -4.93 1 96.44 121 LYS B CA 1
ATOM 2159 C C . LYS B 1 121 ? 15.82 18.156 -5.887 1 96.44 121 LYS B C 1
ATOM 2161 O O . LYS B 1 121 ? 15.43 18.984 -6.719 1 96.44 121 LYS B O 1
ATOM 2166 N N . GLU B 1 122 ? 15.234 17 -5.723 1 96.38 122 GLU B N 1
ATOM 2167 C CA . GLU B 1 122 ? 14.234 16.562 -6.688 1 96.38 122 GLU B CA 1
ATOM 2168 C C . GLU B 1 122 ? 12.961 17.391 -6.574 1 96.38 122 GLU B C 1
ATOM 2170 O O . GLU B 1 122 ? 12.438 17.891 -7.578 1 96.38 122 GLU B O 1
ATOM 2175 N N . LEU B 1 123 ? 12.5 17.594 -5.355 1 97.12 123 LEU B N 1
ATOM 2176 C CA . LEU B 1 123 ? 11.273 18.359 -5.18 1 97.12 123 LEU B CA 1
ATOM 2177 C C . LEU B 1 123 ? 11.5 19.828 -5.535 1 97.12 123 LEU B C 1
ATOM 2179 O O . LEU B 1 123 ? 10.594 20.5 -6.047 1 97.12 123 LEU B O 1
ATOM 2183 N N . ALA B 1 124 ? 12.664 20.297 -5.273 1 94.62 124 ALA B N 1
ATOM 2184 C CA . ALA B 1 124 ? 12.992 21.703 -5.539 1 94.62 124 ALA B CA 1
ATOM 2185 C C . ALA B 1 124 ? 12.891 22.016 -7.031 1 94.62 124 ALA B C 1
ATOM 2187 O O . ALA B 1 124 ? 12.711 23.172 -7.414 1 94.62 124 ALA B O 1
ATOM 2188 N N . LYS B 1 125 ? 12.984 21 -7.848 1 95.38 125 LYS B N 1
ATOM 2189 C CA . LYS B 1 125 ? 12.945 21.172 -9.297 1 95.38 125 LYS B CA 1
ATOM 2190 C C . LYS B 1 125 ? 11.508 21.297 -9.797 1 95.38 125 LYS B C 1
ATOM 2192 O O . LYS B 1 125 ? 11.273 21.688 -10.945 1 95.38 125 LYS B O 1
ATOM 2197 N N . ILE B 1 126 ? 10.602 20.922 -9.016 1 97.38 126 ILE B N 1
ATOM 2198 C CA . ILE B 1 126 ? 9.211 20.906 -9.438 1 97.38 126 ILE B CA 1
ATOM 2199 C C . ILE B 1 126 ? 8.555 22.25 -9.109 1 97.38 126 ILE B C 1
ATOM 2201 O O . ILE B 1 126 ? 8.367 22.578 -7.938 1 97.38 126 ILE B O 1
ATOM 2205 N N . ASP B 1 127 ? 8.164 22.969 -10.141 1 96.62 127 ASP B N 1
ATOM 2206 C CA . ASP B 1 127 ? 7.539 24.281 -9.961 1 96.62 127 ASP B CA 1
ATOM 2207 C C . ASP B 1 127 ? 6.133 24.141 -9.375 1 96.62 127 ASP B C 1
ATOM 2209 O O . ASP B 1 127 ? 5.387 23.234 -9.758 1 96.62 127 ASP B O 1
ATOM 2213 N N . GLY B 1 128 ? 5.824 25.062 -8.422 1 98.06 128 GLY B N 1
ATOM 2214 C CA . GLY B 1 128 ? 4.453 25.125 -7.945 1 98.06 128 GLY B CA 1
ATOM 2215 C C . GLY B 1 128 ? 4.27 24.516 -6.566 1 98.06 128 GLY B C 1
ATOM 2216 O O . GLY B 1 128 ? 3.207 24.656 -5.957 1 98.06 128 GLY B O 1
ATOM 2217 N N . ILE B 1 129 ? 5.309 23.828 -6.105 1 98.31 129 ILE B N 1
ATOM 2218 C CA . ILE B 1 129 ? 5.258 23.344 -4.73 1 98.31 129 ILE B CA 1
ATOM 2219 C C . ILE B 1 129 ? 5.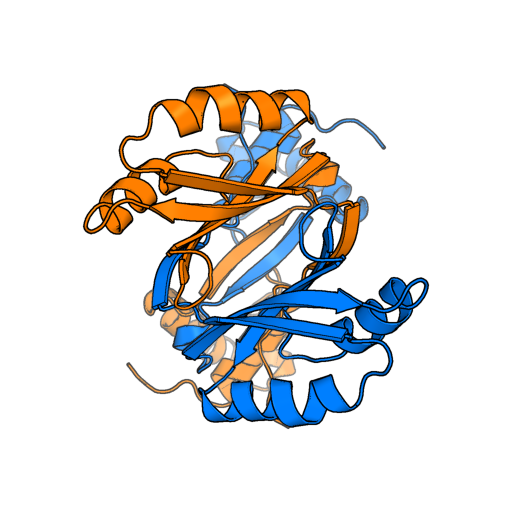5 24.5 -3.768 1 98.31 129 ILE B C 1
ATOM 2221 O O . ILE B 1 129 ? 6.547 25.156 -3.824 1 98.31 129 ILE B O 1
ATOM 2225 N N . LEU B 1 130 ? 4.559 24.75 -2.955 1 97.62 130 LEU B N 1
ATOM 2226 C CA . LEU B 1 130 ? 4.668 25.859 -2.016 1 97.62 130 LEU B CA 1
ATOM 2227 C C . LEU B 1 130 ? 5.242 25.375 -0.683 1 97.62 130 LEU B C 1
ATOM 2229 O O . LEU B 1 130 ? 5.988 26.109 -0.03 1 97.62 130 LEU B O 1
ATOM 2233 N N . ASN B 1 131 ? 4.879 24.25 -0.316 1 96.31 131 ASN B N 1
ATOM 2234 C CA . ASN B 1 131 ? 5.324 23.656 0.945 1 96.31 131 ASN B CA 1
ATOM 2235 C C . ASN B 1 131 ? 5.293 22.141 0.897 1 96.31 131 ASN B C 1
ATOM 2237 O O . ASN B 1 131 ? 4.445 21.547 0.223 1 96.31 131 ASN B O 1
ATOM 2241 N N . ALA B 1 132 ? 6.238 21.547 1.581 1 96.69 132 ALA B N 1
ATOM 2242 C CA . ALA B 1 132 ? 6.293 20.094 1.772 1 96.69 132 ALA B CA 1
ATOM 2243 C C . ALA B 1 132 ? 6.375 19.734 3.254 1 96.69 132 ALA B C 1
ATOM 2245 O O . ALA B 1 132 ? 7.297 20.156 3.953 1 96.69 132 ALA B O 1
ATOM 2246 N N . ASP B 1 133 ? 5.438 19.016 3.688 1 96.44 133 ASP B N 1
ATOM 2247 C CA . ASP B 1 133 ? 5.418 18.5 5.051 1 96.44 133 ASP B CA 1
ATOM 2248 C C . ASP B 1 133 ? 5.898 17.047 5.086 1 96.44 133 ASP B C 1
ATOM 2250 O O . ASP B 1 133 ? 5.168 16.125 4.699 1 96.44 133 ASP B O 1
ATOM 2254 N N . VAL B 1 134 ? 7.133 16.859 5.621 1 97.06 134 VAL B N 1
ATOM 2255 C CA . VAL B 1 134 ? 7.781 15.555 5.551 1 97.06 134 VAL B CA 1
ATOM 2256 C C . VAL B 1 134 ? 7.578 14.805 6.867 1 97.06 134 VAL B C 1
ATOM 2258 O O . VAL B 1 134 ? 7.969 15.289 7.934 1 97.06 134 VAL B O 1
ATOM 2261 N N . ASN B 1 135 ? 6.973 13.672 6.824 1 97.62 135 ASN B N 1
ATOM 2262 C CA . ASN B 1 135 ? 6.777 12.773 7.957 1 97.62 135 ASN B CA 1
ATOM 2263 C C . ASN B 1 135 ? 7.543 11.469 7.773 1 97.62 135 ASN B C 1
ATOM 2265 O O . ASN B 1 135 ? 7.211 10.664 6.902 1 97.62 135 ASN B O 1
ATOM 2269 N N . VAL B 1 136 ? 8.516 11.266 8.602 1 98.12 136 VAL B N 1
ATOM 2270 C CA . VAL B 1 136 ? 9.32 10.047 8.516 1 98.12 136 VAL B CA 1
ATOM 2271 C C . VAL B 1 136 ? 8.734 8.977 9.438 1 98.12 136 VAL B C 1
ATOM 2273 O O . VAL B 1 136 ? 8.414 9.258 10.594 1 98.12 136 VAL B O 1
ATOM 2276 N N . GLU B 1 137 ? 8.633 7.824 8.883 1 98.06 137 GLU B N 1
ATOM 2277 C CA . GLU B 1 137 ? 8.078 6.727 9.672 1 98.06 137 GLU B CA 1
ATOM 2278 C C . GLU B 1 137 ? 9.07 6.254 10.734 1 98.06 137 GLU B C 1
ATOM 2280 O O . GLU B 1 137 ? 10.219 5.934 10.414 1 98.06 137 GLU B O 1
ATOM 2285 N N . LEU B 1 138 ? 8.594 6.195 11.961 1 97.19 138 LEU B N 1
ATOM 2286 C CA . LEU B 1 138 ? 9.414 5.754 13.078 1 97.19 138 LEU B CA 1
ATOM 2287 C C . LEU B 1 138 ? 9.133 4.293 13.414 1 97.19 138 LEU B C 1
ATOM 2289 O O . LEU B 1 138 ? 10.031 3.572 13.859 1 97.19 138 LEU B O 1
ATOM 2293 N N . LYS B 1 139 ? 7.957 3.92 13.289 1 96.56 139 LYS B N 1
ATOM 2294 C CA . LYS B 1 139 ? 7.512 2.566 13.602 1 96.56 139 LYS B CA 1
ATOM 2295 C C . LYS B 1 139 ? 6.285 2.188 12.781 1 96.56 139 LYS B C 1
ATOM 2297 O O . LYS B 1 139 ? 5.367 2.994 12.609 1 96.56 139 LYS B O 1
ATOM 2302 N N . GLN B 1 140 ? 6.34 1.047 12.25 1 95.88 140 GLN B N 1
ATOM 2303 C CA . GLN B 1 140 ? 5.211 0.514 11.492 1 95.88 140 GLN B CA 1
ATOM 2304 C C . GLN B 1 140 ? 4.422 -0.494 12.32 1 95.88 140 GLN B C 1
ATOM 2306 O O . GLN B 1 140 ? 4.992 -1.45 12.852 1 95.88 140 GLN B O 1
ATOM 2311 N N . TYR B 1 141 ? 3.113 -0.322 12.422 1 96.5 141 TYR B N 1
ATOM 2312 C CA . TYR B 1 141 ? 2.277 -1.226 13.211 1 96.5 141 TYR B CA 1
ATOM 2313 C C . TYR B 1 141 ? 1.468 -2.143 12.297 1 96.5 141 TYR B C 1
ATOM 2315 O O . TYR B 1 141 ? 1.09 -3.246 12.703 1 96.5 141 TYR B O 1
ATOM 2323 N N . LYS B 1 142 ? 1.121 -1.677 11.172 1 94.25 142 LYS B N 1
ATOM 2324 C CA . LYS B 1 142 ? 0.339 -2.443 10.211 1 94.25 142 LYS B CA 1
ATOM 2325 C C . LYS B 1 142 ? 0.621 -1.98 8.781 1 94.25 142 LYS B C 1
ATOM 2327 O O . LYS B 1 142 ? 0.725 -0.78 8.523 1 94.25 142 LYS B O 1
ATOM 2332 N N . ASP B 1 143 ? 0.868 -2.826 7.93 1 90.94 143 ASP B N 1
ATOM 2333 C CA . ASP B 1 143 ? 0.941 -2.613 6.484 1 90.94 143 ASP B CA 1
ATOM 2334 C C . ASP B 1 143 ? 0.325 -3.787 5.727 1 90.94 143 ASP B C 1
ATOM 2336 O O . ASP B 1 143 ? 1.04 -4.676 5.262 1 90.94 143 ASP B O 1
ATOM 2340 N N . SER B 1 144 ? -1.004 -3.707 5.656 1 86.5 144 SER B N 1
ATOM 2341 C CA . SER B 1 144 ? -1.743 -4.828 5.082 1 86.5 144 SER B CA 1
ATOM 2342 C C . SER B 1 144 ? -2.371 -4.445 3.744 1 86.5 144 SER B C 1
ATOM 2344 O O . SER B 1 144 ? -2.732 -3.287 3.529 1 86.5 144 SER B O 1
ATOM 2346 N N . PHE B 1 145 ? -2.424 -5.371 2.941 1 77.5 145 PHE B N 1
ATOM 2347 C CA . PHE B 1 145 ? -3.084 -5.168 1.657 1 77.5 145 PHE B CA 1
ATOM 2348 C C . PHE B 1 145 ? -4.324 -6.047 1.543 1 77.5 145 PHE B C 1
ATOM 2350 O O . PHE B 1 145 ? -4.824 -6.285 0.442 1 77.5 145 PHE B O 1
ATOM 2357 N N . SER B 1 146 ? -4.688 -6.539 2.719 1 76.19 146 SER B N 1
ATOM 2358 C CA . SER B 1 146 ? -5.863 -7.402 2.777 1 76.19 146 SER B CA 1
ATOM 2359 C C . SER B 1 146 ? -7.105 -6.621 3.188 1 76.19 146 SER B C 1
ATOM 2361 O O . SER B 1 146 ? -7.371 -6.445 4.379 1 76.19 146 SER B O 1
ATOM 2363 N N . TYR B 1 147 ? -7.75 -6.066 2.23 1 77.19 147 TYR B N 1
ATOM 2364 C CA . TYR B 1 147 ? -8.922 -5.32 2.68 1 77.19 147 TYR B CA 1
ATOM 2365 C C . TYR B 1 147 ? -10.203 -5.926 2.115 1 77.19 147 TYR B C 1
ATOM 2367 O O . TYR B 1 147 ? -11.273 -5.32 2.201 1 77.19 147 TYR B O 1
ATOM 2375 N N . ILE B 1 148 ? -9.938 -7.102 1.558 1 77 148 ILE B N 1
ATOM 2376 C CA . ILE B 1 148 ? -11.148 -7.816 1.148 1 77 148 ILE B CA 1
ATOM 2377 C C . ILE B 1 148 ? -11.938 -8.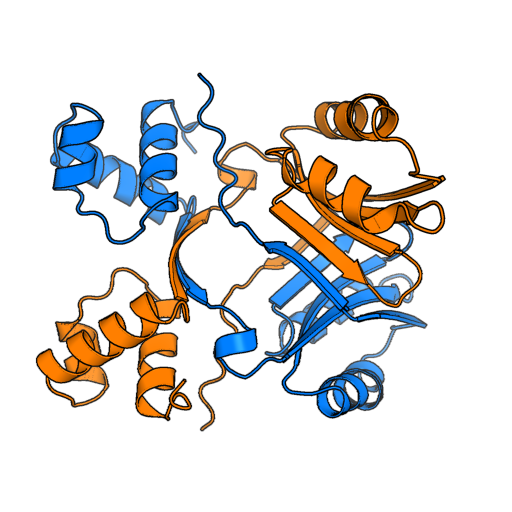242 2.381 1 77 148 ILE B C 1
ATOM 2379 O O . ILE B 1 148 ? -11.414 -8.945 3.25 1 77 148 ILE B O 1
ATOM 2383 N N . ARG B 1 149 ? -13.086 -7.652 2.516 1 69.12 149 ARG B N 1
ATOM 2384 C CA . ARG B 1 149 ? -13.945 -7.977 3.65 1 69.12 149 ARG B CA 1
ATOM 2385 C C . ARG B 1 149 ? -15.008 -8.992 3.26 1 69.12 149 ARG B C 1
ATOM 2387 O O . ARG B 1 149 ? -15.781 -8.758 2.324 1 69.12 149 ARG B O 1
ATOM 2394 N N . THR B 1 150 ? -14.641 -10.25 3.461 1 58.12 150 THR B N 1
ATOM 2395 C CA . THR B 1 150 ? -15.641 -11.258 3.137 1 58.12 150 THR B CA 1
ATOM 2396 C C . THR B 1 150 ? -16.859 -11.133 4.051 1 58.12 150 THR B C 1
ATOM 2398 O O . THR B 1 150 ? -16.719 -11.094 5.273 1 58.12 150 THR B O 1
ATOM 2401 N N . GLU B 1 151 ? -17.781 -10.305 3.666 1 51.78 151 GLU B N 1
ATOM 2402 C CA . GLU B 1 151 ? -19.016 -10.242 4.461 1 51.78 151 GLU B CA 1
ATOM 2403 C C . GLU B 1 151 ? -19.469 -11.641 4.867 1 51.78 151 GLU B C 1
ATOM 2405 O O . GLU B 1 151 ? -19.438 -12.57 4.062 1 51.78 151 GLU B O 1
ATOM 2410 N N . GLU B 1 152 ? -19.406 -11.961 6.242 1 42.75 152 GLU B N 1
ATOM 2411 C CA . GLU B 1 152 ? -20.25 -13.078 6.66 1 42.75 152 GLU B CA 1
ATOM 2412 C C . GLU B 1 152 ? -21.703 -12.867 6.234 1 42.75 152 GLU B C 1
ATOM 2414 O O . GLU B 1 152 ? -22.203 -11.742 6.25 1 42.75 152 GLU B O 1
#

Foldseek 3Di:
DDDDDLLLLLLVLVCQVPVPDDLCVSCVVSVHDSVVSVVSVVVCVVVPVDDDDDDDDCVVVQFPKKKKKFFDFAPPCLVVLQVLQVPDPQWPDWDADPDPGRIITIGTHNDPVRVVCCVVPVSVPRPGTPDMDIGIDDDDDDDGPNPSDSDD/DDDDDLLLLQLVLVCQVPVPDDLCVSCVVSVHDSVVSVVSVVVCVVVPVDDDDDDDDCVVVQFPKKKKKFFDFAPPCLVVLQVLQVPDPQWDDWDADPDPGRIITIGTHNDPVRVVCCVVPVSVPRPGTPDMDIGIDDDDDDDGPNPSDSDD

Organism: NCBI:txid342944

Secondary structure (DSSP, 8-state):
-----HHHHHHHHHHHH-TT--HHHHHHHHT--HHHHHHHHHHHHHTTSEEEEEEE-GGGGT--EEEEEEEEE-TT-HHHHHHHHHTSTTEEEEEEESSS-SEEEEEEESSHHHHHHIIIIIGGGSTTEEEEEEEEEEEEEEE---------/-PPP-HHHHHHHHHHHH-TT--HHHHHHHHT--HHHHHHHHHHHHHTTSEEEEEEE-GGGGT--EEEEEEEEE-TT-HHHHHHHHHTSTTEEEEEEESSS-SEEEEEEESSHHHHHHIIIIIGGGSTTEEEEEEEEEEEEEEE---------

InterPro domains:
  IPR000485 AsnC-type HTH domain [PF13404] (4-44)
  IPR000485 AsnC-type HTH domain [PR00033] (4-20)
  IPR000485 AsnC-type HTH domain [PR00033] (20-31)
  IPR000485 AsnC-type HTH domain [PR00033] (31-50)
  IPR000485 AsnC-type HTH domain [PS50956] (4-64)
  IPR011008 Dimeric alpha-beta barrel [SSF54909] (63-142)
  IPR019887 Transcription regulator AsnC/Lrp, ligand binding domain [PF01037] (66-145)
  IPR019888 Transcription regulator AsnC-like [SM00344] (4-109)
  IPR036388 Winged helix-like DNA-binding domain superfamily [G3DSA:1.10.10.10] (1-52)
  IPR036390 Winged helix DNA-binding domain superfamily [SSF46785] (3-62)

Nearest PDB structures (foldseek):
  7fby-assembly1_A  TM=9.119E-01  e=1.562E-15  Pyrococcus horikoshii OT3
  2p6s-assembly1_H  TM=9.391E-01  e=4.952E-14  Neisseria meningitidis MC58
  2cg4-assembly1_A  TM=9.313E-01  e=1.084E-12  Escherichia coli
  2efo-assembly1_A  TM=9.451E-01  e=4.768E-12  Sulfurisphaera tokodaii str. 7
  1i1g-assembly1_A  TM=9.411E-01  e=1.448E-11  Pyrococcus furiosus

pLDDT: mean 93.34, std 9.03, range [42.59, 98.62]

Sequence (304 aa):
MSQLDSTDMAILGYLQENGKRSYSEVARHLECSEGTIRARINKMLNAGVFEFIIHTNPNKVGLEVQAIIGFSTRLGAQEEIARCLQKHPEVRFVGAFSGKHDLIIQAYFKSNEDLVNFVNKELAKIDGILNADVNVELKQYKDSFSYIRTEEMSQLDSTDMAILGYLQENGKRSYSEVARHLECSEGTIRARINKMLNAGVFEFIIHTNPNKVGLEVQAIIGFSTRLGAQEEIARCLQKHPEVRFVGAFSGKHDLIIQAYFKSNEDLVNFVNKELAKIDGILNADVNVELKQYKDSFSYIRTEE

Solvent-accessible surface area (backbone atoms only — not comparable to full-atom values): 16327 Å² total; per-residue (Å²): 127,85,77,78,47,72,66,55,45,49,52,50,46,53,30,44,73,32,40,72,61,50,57,60,57,52,10,63,75,68,72,48,51,45,67,55,45,51,52,52,51,50,50,36,43,76,70,57,34,36,45,50,19,38,52,61,36,49,62,70,71,55,30,66,31,43,34,43,36,33,23,37,54,39,91,89,32,55,66,62,45,51,57,56,50,59,69,38,72,44,39,33,29,31,31,30,32,74,37,94,30,48,31,41,34,36,33,48,22,62,34,69,65,53,45,48,46,41,55,65,49,57,50,65,69,45,76,45,64,72,43,77,48,70,24,43,57,75,42,79,77,37,84,52,76,71,63,73,70,70,76,128,128,85,77,76,47,73,66,55,44,49,52,50,46,54,30,45,73,33,40,72,62,50,58,60,59,52,10,63,74,70,71,48,53,45,66,57,46,49,51,51,51,50,51,35,44,76,70,56,35,37,45,51,19,38,52,61,36,49,62,71,72,53,30,68,30,41,34,44,36,35,22,37,54,38,92,89,32,55,65,61,44,52,57,57,50,58,69,38,71,44,38,33,31,30,31,29,31,74,37,94,28,46,33,40,34,35,33,49,22,62,34,70,66,52,46,50,46,41,56,66,50,59,50,65,69,47,75,46,64,72,43,76,49,69,22,42,58,74,42,79,77,37,83,50,75,72,63,72,72,71,77,128

Radius of gyration: 20.22 Å; Cα contacts (8 Å, |Δi|>4): 554; chains: 2; bounding box: 44×54×45 Å